Protein AF-A0A4U3MLY6-F1 (afdb_monomer)

pLDDT: mean 94.88, std 4.69, range [54.03, 98.69]

Structure (mmCIF, N/CA/C/O backbone):
data_AF-A0A4U3MLY6-F1
#
_entry.id   AF-A0A4U3MLY6-F1
#
loop_
_atom_site.group_PDB
_atom_site.id
_atom_site.type_symbol
_atom_site.label_atom_id
_atom_site.label_alt_id
_atom_site.label_comp_id
_atom_site.label_asym_id
_atom_site.label_entity_id
_atom_site.label_seq_id
_atom_site.pdbx_PDB_ins_code
_atom_site.Cartn_x
_atom_site.Cartn_y
_atom_site.Cartn_z
_atom_site.occupancy
_atom_site.B_iso_or_equiv
_atom_site.auth_seq_id
_atom_site.auth_comp_id
_atom_site.auth_asym_id
_atom_site.auth_atom_id
_atom_site.pdbx_PDB_model_num
ATOM 1 N N . MET A 1 1 ? 4.508 -21.461 3.053 1.00 54.03 1 MET A N 1
ATOM 2 C CA . MET A 1 1 ? 3.917 -20.153 2.734 1.00 54.03 1 MET A CA 1
ATOM 3 C C . MET A 1 1 ? 5.063 -19.187 2.551 1.00 54.03 1 MET A C 1
ATOM 5 O O . MET A 1 1 ? 6.054 -19.296 3.269 1.00 54.03 1 MET A O 1
ATOM 9 N N . THR A 1 2 ? 5.011 -18.369 1.510 1.00 72.25 2 THR A N 1
ATOM 10 C CA . THR A 1 2 ? 6.017 -17.325 1.276 1.00 72.25 2 THR A CA 1
ATOM 11 C C . THR A 1 2 ? 5.732 -16.121 2.178 1.00 72.25 2 THR A C 1
ATOM 13 O O . THR A 1 2 ? 4.588 -15.915 2.570 1.00 72.25 2 THR A O 1
ATOM 16 N N . ALA A 1 3 ? 6.737 -15.284 2.463 1.00 80.25 3 ALA A N 1
ATOM 17 C CA . ALA A 1 3 ? 6.537 -14.056 3.246 1.00 80.25 3 ALA A CA 1
ATOM 18 C C . ALA A 1 3 ? 5.448 -13.135 2.650 1.00 80.25 3 ALA A C 1
ATOM 20 O O . ALA A 1 3 ? 4.741 -12.451 3.383 1.00 80.25 3 ALA A O 1
ATOM 21 N N . ARG A 1 4 ? 5.280 -13.166 1.320 1.00 86.12 4 ARG A N 1
ATOM 22 C CA . ARG A 1 4 ? 4.237 -12.428 0.601 1.00 86.12 4 ARG A CA 1
ATOM 23 C C . ARG A 1 4 ? 2.836 -12.986 0.856 1.00 86.12 4 ARG A C 1
ATOM 25 O O . ARG A 1 4 ? 1.901 -12.215 1.021 1.00 86.12 4 ARG A O 1
ATOM 32 N N . GLU A 1 5 ? 2.673 -14.307 0.897 1.00 83.88 5 GLU A N 1
ATOM 33 C CA . GLU A 1 5 ? 1.372 -14.922 1.202 1.00 83.88 5 GLU A CA 1
ATOM 34 C C . GLU A 1 5 ? 0.914 -14.601 2.627 1.00 83.88 5 GLU A C 1
ATOM 36 O O . GLU A 1 5 ? -0.267 -14.331 2.833 1.00 83.88 5 GLU A O 1
ATOM 41 N N . ASP A 1 6 ? 1.837 -14.597 3.591 1.00 87.00 6 ASP A N 1
ATOM 42 C CA . ASP A 1 6 ? 1.525 -14.257 4.982 1.00 87.00 6 ASP A CA 1
ATOM 43 C C . ASP A 1 6 ? 1.124 -12.777 5.115 1.00 87.00 6 ASP A C 1
ATOM 45 O O . ASP A 1 6 ? 0.108 -12.473 5.738 1.00 87.00 6 ASP A O 1
ATOM 49 N N . GLU A 1 7 ? 1.853 -11.866 4.456 1.00 90.25 7 GLU A N 1
ATOM 50 C CA . GLU A 1 7 ? 1.499 -10.439 4.373 1.00 90.25 7 GLU A CA 1
ATOM 51 C C . GLU A 1 7 ? 0.102 -10.235 3.762 1.00 90.25 7 GLU A C 1
ATOM 53 O O . GLU A 1 7 ? -0.725 -9.498 4.298 1.00 90.25 7 GLU A O 1
ATOM 58 N N . VAL A 1 8 ? -0.182 -10.911 2.646 1.00 93.88 8 VAL A N 1
ATOM 59 C CA . VAL A 1 8 ? -1.476 -10.827 1.956 1.00 93.88 8 VAL A CA 1
ATOM 60 C C . VAL A 1 8 ? -2.599 -11.325 2.858 1.00 93.88 8 VAL A C 1
ATOM 62 O O . VAL A 1 8 ? -3.631 -10.666 2.969 1.00 93.88 8 VAL A O 1
ATOM 65 N N . ARG A 1 9 ? -2.405 -12.463 3.531 1.00 93.38 9 ARG A N 1
ATOM 66 C CA . ARG A 1 9 ? -3.405 -13.025 4.446 1.00 93.38 9 ARG A CA 1
ATOM 67 C C . ARG A 1 9 ? -3.668 -12.116 5.639 1.00 93.38 9 ARG A C 1
ATOM 69 O O . ARG A 1 9 ? -4.833 -11.957 5.990 1.00 93.38 9 ARG A O 1
ATOM 76 N N . ASP A 1 10 ? -2.640 -11.497 6.216 1.00 94.06 10 ASP A N 1
ATOM 77 C CA . ASP A 1 10 ? -2.819 -10.507 7.283 1.00 94.06 10 ASP A CA 1
ATOM 78 C C . ASP A 1 10 ? -3.645 -9.312 6.785 1.00 94.06 10 ASP A C 1
ATOM 80 O O . ASP A 1 10 ? -4.681 -8.990 7.367 1.00 94.06 10 ASP A O 1
ATOM 84 N N . LEU A 1 11 ? -3.278 -8.723 5.641 1.00 95.69 11 LEU A N 1
ATOM 85 C CA . LEU A 1 11 ? -4.008 -7.600 5.041 1.00 95.69 11 LEU A CA 1
ATOM 86 C C . LEU A 1 11 ? -5.468 -7.931 4.718 1.00 95.69 11 LEU A C 1
ATOM 88 O O . LEU A 1 11 ? -6.332 -7.069 4.866 1.00 95.69 11 LEU A O 1
ATOM 92 N N . LEU A 1 12 ? -5.767 -9.169 4.326 1.00 96.62 12 LEU A N 1
ATOM 93 C CA . LEU A 1 12 ? -7.135 -9.623 4.070 1.00 96.62 12 LEU A CA 1
ATOM 94 C C . LEU A 1 12 ? -7.994 -9.710 5.336 1.00 96.62 12 LEU A C 1
ATOM 96 O O . LEU A 1 12 ? -9.218 -9.745 5.212 1.00 96.62 12 LEU A O 1
ATOM 100 N N . THR A 1 13 ? -7.396 -9.724 6.532 1.00 97.00 13 THR A N 1
ATOM 101 C CA . THR A 1 13 ? -8.149 -9.621 7.794 1.00 97.00 13 THR A CA 1
ATOM 102 C C . THR A 1 13 ? -8.544 -8.187 8.127 1.00 97.00 13 THR A C 1
ATOM 104 O O . THR A 1 13 ? -9.412 -7.988 8.967 1.00 97.00 13 THR A O 1
ATOM 107 N N . LEU A 1 14 ? -7.975 -7.169 7.474 1.00 96.75 14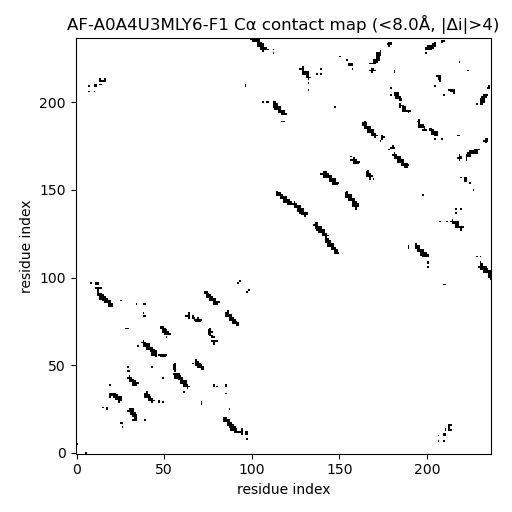 LEU A N 1
ATOM 108 C CA . LEU A 1 14 ? -8.376 -5.782 7.694 1.00 96.75 14 LEU A CA 1
ATOM 109 C C . LEU A 1 14 ? -9.788 -5.532 7.141 1.00 96.75 14 LEU A C 1
ATOM 111 O O . LEU A 1 14 ? -9.983 -5.443 5.927 1.00 96.75 14 LEU A O 1
ATOM 115 N N . THR A 1 15 ? -10.747 -5.341 8.043 1.00 96.06 15 THR A N 1
ATOM 116 C CA . THR A 1 15 ? -12.181 -5.177 7.745 1.00 96.06 15 THR A CA 1
ATOM 117 C C . THR A 1 15 ? -12.711 -3.768 7.971 1.00 96.06 15 THR A C 1
ATOM 119 O O . THR A 1 15 ? -13.881 -3.505 7.708 1.00 96.06 15 THR A O 1
ATOM 122 N N . GLY A 1 16 ? -11.885 -2.851 8.471 1.00 94.88 16 GLY A N 1
ATOM 123 C CA . GLY A 1 16 ? -12.345 -1.499 8.751 1.00 94.88 16 GLY A CA 1
ATOM 124 C C . GLY A 1 16 ? -11.216 -0.515 8.988 1.00 94.88 16 GLY A C 1
ATOM 125 O O . GLY A 1 16 ? -10.193 -0.851 9.583 1.00 94.88 16 GLY A O 1
ATOM 126 N N . THR A 1 17 ? -11.450 0.717 8.541 1.00 95.25 17 THR A N 1
ATOM 127 C CA . THR A 1 17 ? -10.692 1.918 8.902 1.00 95.25 17 THR A CA 1
ATOM 128 C C . THR A 1 17 ? -11.701 3.046 9.078 1.00 95.25 17 THR A C 1
ATOM 130 O O . THR A 1 17 ? -12.292 3.507 8.103 1.00 95.25 17 THR A O 1
ATOM 133 N N . THR A 1 18 ? -11.918 3.471 10.321 1.00 95.44 18 THR A N 1
ATOM 134 C CA . THR A 1 18 ? -12.891 4.512 10.683 1.00 95.44 18 THR A CA 1
ATOM 135 C C . THR A 1 18 ? -12.158 5.715 11.259 1.00 95.44 18 THR A C 1
ATOM 137 O O . THR A 1 18 ? -11.507 5.603 12.296 1.00 95.44 18 THR A O 1
ATOM 140 N N . TRP A 1 19 ? -12.245 6.861 10.585 1.00 94.06 19 TRP A N 1
ATOM 141 C CA . TRP A 1 19 ? -11.679 8.125 11.067 1.00 94.06 19 TRP A CA 1
ATOM 142 C C . TRP A 1 19 ? -12.496 8.671 12.240 1.00 94.06 19 TRP A C 1
ATOM 144 O O . TRP A 1 19 ? -13.724 8.649 12.192 1.00 94.06 19 TRP A O 1
ATOM 154 N N . ILE A 1 20 ? -11.817 9.168 13.275 1.00 96.12 20 ILE A N 1
ATOM 155 C CA . ILE A 1 20 ? -12.446 9.660 14.505 1.00 96.12 20 ILE A CA 1
ATOM 156 C C . ILE A 1 20 ? -12.334 11.191 14.544 1.00 96.12 20 ILE A C 1
ATOM 158 O O . ILE A 1 20 ? -11.361 11.747 15.050 1.00 96.12 20 ILE A O 1
ATOM 162 N N . ASP A 1 21 ? -13.328 11.875 13.974 1.00 91.44 21 ASP A N 1
ATOM 163 C CA . ASP A 1 21 ? -13.367 13.347 13.856 1.00 91.44 21 ASP A CA 1
ATOM 164 C C . ASP A 1 21 ? -14.201 14.027 14.966 1.00 91.44 21 ASP A C 1
ATOM 166 O O . ASP A 1 21 ? -14.304 15.251 15.033 1.00 91.44 21 ASP A O 1
ATOM 170 N N . GLY A 1 22 ? -14.798 13.225 15.847 1.00 94.56 22 GLY A N 1
ATOM 171 C CA . GLY A 1 22 ? -15.675 13.611 16.951 1.00 94.56 22 GLY A CA 1
ATOM 172 C C . GLY A 1 22 ? -16.173 12.354 17.665 1.00 94.56 22 GLY A C 1
ATOM 173 O O . GLY A 1 22 ? -15.583 11.289 17.481 1.00 94.56 22 GLY A O 1
ATOM 174 N N . GLU A 1 23 ? -17.261 12.446 18.435 1.00 96.56 23 GLU A N 1
ATOM 175 C CA . GLU A 1 23 ? -17.911 11.240 18.971 1.00 96.56 23 GLU A CA 1
ATOM 176 C C . GLU A 1 23 ? -18.377 10.347 17.809 1.00 96.56 23 GLU A C 1
ATOM 178 O O . GLU A 1 23 ? -19.195 10.751 16.981 1.00 96.56 23 GLU A O 1
ATOM 183 N N . THR A 1 24 ? -17.819 9.143 17.725 1.00 97.31 24 THR A N 1
ATOM 184 C CA . THR A 1 24 ? -17.946 8.247 16.574 1.00 97.31 24 THR A CA 1
ATOM 185 C C . THR A 1 24 ? -18.275 6.835 17.045 1.00 97.31 24 THR A C 1
ATOM 187 O O . THR A 1 24 ? -17.659 6.321 17.977 1.00 97.31 24 THR A O 1
ATOM 190 N N . VAL A 1 25 ? -19.226 6.179 16.380 1.00 96.31 25 VAL A N 1
ATOM 191 C CA . VAL A 1 25 ? -19.474 4.738 16.538 1.00 96.31 25 VAL A CA 1
ATOM 192 C C . VAL A 1 25 ? -18.720 4.009 15.434 1.00 96.31 25 VAL A C 1
ATOM 194 O O . VAL A 1 25 ? -18.924 4.290 14.252 1.00 96.31 25 VAL A O 1
ATOM 197 N N . VAL A 1 26 ? -17.844 3.082 15.814 1.00 96.50 26 VAL A N 1
ATOM 198 C CA . VAL A 1 26 ? -17.058 2.288 14.864 1.00 96.50 26 VAL A CA 1
ATOM 199 C C . VAL A 1 26 ? -17.868 1.048 14.466 1.00 96.50 26 VAL A C 1
ATOM 201 O O . VAL A 1 26 ? -18.294 0.294 15.340 1.00 96.50 26 VAL A O 1
ATOM 204 N N . PRO A 1 27 ? -18.105 0.789 13.167 1.00 94.19 27 PRO A N 1
ATOM 205 C CA . PRO A 1 27 ? -18.849 -0.393 12.740 1.00 94.19 27 PRO A CA 1
ATOM 206 C C . PRO A 1 27 ? -18.242 -1.697 13.279 1.00 94.19 27 PRO A C 1
ATOM 208 O O . PRO A 1 27 ? -17.051 -1.950 13.113 1.00 94.19 27 PRO A O 1
ATOM 211 N N . GLY A 1 28 ? -19.068 -2.532 13.919 1.00 91.75 28 GLY A N 1
ATOM 212 C CA . GLY A 1 28 ? -18.652 -3.837 14.456 1.00 91.75 28 GLY A CA 1
ATOM 213 C C . GLY A 1 28 ? -17.833 -3.787 15.753 1.00 91.75 28 GLY A C 1
ATOM 214 O O . GLY A 1 28 ? -17.457 -4.840 16.271 1.00 91.75 28 GLY A O 1
ATOM 215 N N . VAL A 1 29 ? -17.581 -2.596 16.298 1.00 94.94 29 VAL A N 1
ATOM 216 C CA . VAL A 1 29 ? -16.833 -2.399 17.542 1.00 94.94 29 VAL A CA 1
ATOM 217 C C . VAL A 1 29 ? -17.696 -1.611 18.532 1.00 94.94 29 VAL A C 1
ATOM 219 O O . VAL A 1 29 ? -18.189 -0.539 18.182 1.00 94.94 29 VAL A O 1
ATOM 222 N N . PRO A 1 30 ? -17.897 -2.116 19.758 1.00 95.69 30 PRO A N 1
ATOM 223 C CA . PRO A 1 30 ? -18.730 -1.444 20.743 1.00 95.69 30 PRO A CA 1
ATOM 224 C C . PRO A 1 30 ? -18.083 -0.166 21.299 1.00 95.69 30 PRO A C 1
ATOM 226 O O . PRO A 1 30 ? -16.903 0.126 21.077 1.00 95.69 30 PRO A O 1
ATOM 229 N N . GLY A 1 31 ? -18.889 0.604 22.028 1.00 95.38 31 GLY A N 1
ATOM 230 C CA . GLY A 1 31 ? -18.498 1.879 22.620 1.00 95.38 31 GLY A CA 1
ATOM 231 C C . GLY A 1 31 ? -18.570 3.084 21.676 1.00 95.38 31 GLY A C 1
ATOM 232 O O . GLY A 1 31 ? -18.831 2.978 20.474 1.00 95.38 31 GLY A O 1
ATOM 233 N N . VAL A 1 32 ? -18.343 4.262 22.257 1.00 97.12 32 VAL A N 1
ATOM 234 C CA . VAL A 1 32 ? -18.246 5.545 21.544 1.00 97.12 32 VAL A CA 1
ATOM 235 C C . VAL A 1 32 ? -16.813 6.052 21.628 1.00 97.12 32 VAL A C 1
ATOM 237 O O . VAL A 1 32 ? -16.216 6.074 22.703 1.00 97.12 32 VAL A O 1
ATOM 240 N N . TRP A 1 33 ? -16.280 6.462 20.485 1.00 97.81 33 TRP A N 1
ATOM 241 C CA . TRP A 1 33 ? -14.879 6.804 20.282 1.00 97.81 33 TRP A CA 1
ATOM 242 C C . TRP A 1 33 ? -14.759 8.296 19.998 1.00 97.81 33 TRP A C 1
ATOM 244 O O . TRP A 1 33 ? -15.404 8.786 19.075 1.00 97.81 33 TRP A O 1
ATOM 254 N N . SER A 1 34 ? -13.928 9.010 20.750 1.00 97.50 34 SER A N 1
ATOM 255 C CA . SER A 1 34 ? -13.782 10.466 20.637 1.00 97.50 34 SER A CA 1
ATOM 256 C C . SER A 1 34 ? -12.313 10.869 20.592 1.00 97.50 34 SER A C 1
ATOM 258 O O . SER A 1 34 ? -11.518 10.340 21.369 1.00 97.50 34 SER A O 1
ATOM 260 N N . PRO A 1 35 ? -11.904 11.807 19.722 1.00 96.56 35 PRO A N 1
ATOM 261 C CA . PRO A 1 35 ? -10.503 12.199 19.644 1.00 96.56 35 PRO A CA 1
ATOM 262 C C . PRO A 1 35 ? -10.063 12.872 20.954 1.00 96.56 35 PRO A C 1
ATOM 264 O O . PRO A 1 35 ? -10.797 13.677 21.527 1.00 96.56 35 PRO A O 1
ATOM 267 N N . THR A 1 36 ? -8.852 12.566 21.417 1.00 92.88 36 THR A N 1
ATOM 268 C CA . THR A 1 36 ? -8.214 13.231 22.564 1.00 92.88 36 THR A CA 1
ATOM 269 C C . THR A 1 36 ? -6.741 13.521 22.261 1.00 92.88 36 THR A C 1
ATOM 271 O O . THR A 1 36 ? -6.219 13.131 21.214 1.00 92.88 36 THR A O 1
ATOM 274 N N . GLY A 1 37 ? -6.047 14.239 23.145 1.00 84.00 37 GLY A N 1
ATOM 275 C CA . GLY A 1 37 ? -4.637 14.586 22.965 1.00 84.00 37 GLY A CA 1
ATOM 276 C C . GLY A 1 37 ? -3.752 13.340 22.851 1.00 84.00 37 GLY A C 1
ATOM 277 O O . GLY A 1 37 ? -3.468 12.696 23.853 1.00 84.00 37 GLY A O 1
ATOM 278 N N . GLY A 1 38 ? -3.308 13.013 21.632 1.00 79.75 38 GLY A N 1
ATOM 279 C CA . GLY A 1 38 ? -2.419 11.876 21.357 1.00 79.75 38 GLY A CA 1
ATOM 280 C C . GLY A 1 38 ? -3.104 10.507 21.250 1.00 79.75 38 GLY A C 1
ATOM 281 O O . GLY A 1 38 ? -2.406 9.501 21.136 1.00 79.75 38 GLY A O 1
ATOM 282 N N . GLY A 1 39 ? -4.441 10.447 21.258 1.00 93.94 39 GLY A N 1
ATOM 283 C CA . GLY A 1 39 ? -5.176 9.183 21.265 1.00 93.94 39 GLY A CA 1
ATOM 284 C C . GLY A 1 39 ? -6.668 9.318 20.955 1.00 93.94 39 GLY A C 1
ATOM 285 O O . GLY A 1 39 ? -7.120 10.302 20.366 1.00 93.94 39 GLY A O 1
ATOM 286 N N . VAL A 1 40 ? -7.440 8.324 21.387 1.00 97.19 40 VAL A N 1
ATOM 287 C CA . VAL A 1 40 ? -8.908 8.305 21.323 1.00 97.19 40 VAL A CA 1
ATOM 288 C C . VAL A 1 40 ? -9.457 7.877 22.680 1.00 97.19 40 VAL A C 1
ATOM 290 O O . VAL A 1 40 ? -9.060 6.844 23.209 1.00 97.19 40 VAL A O 1
ATOM 293 N N . GLU A 1 41 ? -10.362 8.662 23.256 1.00 97.38 41 GLU A N 1
ATOM 294 C CA . GLU A 1 41 ? -11.157 8.232 24.404 1.00 97.38 41 GLU A CA 1
ATOM 295 C C . GLU A 1 41 ? -12.219 7.237 23.928 1.00 97.38 41 GLU A C 1
ATOM 297 O O . GLU A 1 41 ? -13.005 7.530 23.026 1.00 97.38 41 GLU A O 1
ATOM 302 N N . LEU A 1 42 ? -12.234 6.062 24.544 1.00 97.62 42 LEU A N 1
ATOM 303 C CA . LEU A 1 42 ? -13.234 5.024 24.380 1.00 97.62 42 LEU A CA 1
ATOM 304 C C . LEU A 1 42 ? -14.171 5.062 25.583 1.00 97.62 42 LEU A C 1
ATOM 306 O O . LEU A 1 42 ? -13.761 4.756 26.701 1.00 97.62 42 LEU A O 1
ATOM 310 N N . LYS A 1 43 ? -15.442 5.381 25.350 1.00 97.00 43 LYS A N 1
ATOM 311 C CA . LYS A 1 43 ? -16.523 5.206 26.323 1.00 97.00 43 LYS A CA 1
ATOM 312 C C . LYS A 1 43 ? -17.173 3.843 26.087 1.00 97.00 43 LYS A C 1
ATOM 314 O O . LYS A 1 43 ? -17.995 3.705 25.183 1.00 97.00 43 LYS A O 1
ATOM 319 N N . ALA A 1 44 ? -16.783 2.862 26.894 1.00 95.12 44 ALA A N 1
ATOM 320 C CA . ALA A 1 44 ? -17.330 1.507 26.923 1.00 95.12 44 ALA A CA 1
ATOM 321 C C . ALA A 1 44 ? -17.414 1.007 28.375 1.00 95.12 44 ALA A C 1
ATOM 323 O O . ALA A 1 44 ? -16.775 1.572 29.266 1.00 95.12 44 ALA A O 1
ATOM 324 N N . GLY A 1 45 ? -18.215 -0.025 28.620 1.00 92.06 45 GLY A N 1
ATOM 325 C CA . GLY A 1 45 ? -18.365 -0.688 29.913 1.00 92.06 45 GLY A CA 1
ATOM 326 C C . GLY A 1 45 ? -18.118 -2.194 29.834 1.00 92.06 45 GLY A C 1
ATOM 327 O O . GLY A 1 45 ? -17.897 -2.750 28.764 1.00 92.06 45 GLY A O 1
ATOM 328 N N . LEU A 1 46 ? -18.201 -2.866 30.986 1.00 92.50 46 LEU A N 1
ATOM 329 C CA . LEU A 1 46 ? -17.936 -4.308 31.096 1.00 92.50 46 LEU A CA 1
ATOM 330 C C . LEU A 1 46 ? -18.788 -5.156 30.130 1.00 92.50 46 LEU A C 1
ATOM 332 O O . LEU A 1 46 ? -18.292 -6.126 29.559 1.00 92.50 46 LEU A O 1
ATOM 336 N N . ASP A 1 47 ? -20.048 -4.770 29.925 1.00 93.94 47 ASP A N 1
ATOM 337 C CA . ASP A 1 47 ? -20.995 -5.499 29.072 1.00 93.94 47 ASP A CA 1
ATOM 338 C C . ASP A 1 47 ? -20.676 -5.386 27.568 1.00 93.94 47 ASP A C 1
ATOM 340 O O . ASP A 1 47 ? -21.216 -6.152 26.770 1.00 93.94 47 ASP A O 1
ATOM 344 N N . ASP A 1 48 ? -19.772 -4.481 27.172 1.00 94.75 48 ASP A N 1
ATOM 345 C CA . ASP A 1 48 ? -19.314 -4.333 25.786 1.00 94.75 48 ASP A CA 1
ATOM 346 C C . ASP A 1 48 ? -18.286 -5.408 25.381 1.00 94.75 48 ASP A C 1
ATOM 348 O O . ASP A 1 48 ? -17.965 -5.545 24.203 1.00 94.75 48 ASP A O 1
ATOM 352 N N . GLY A 1 49 ? -17.745 -6.184 26.329 1.00 95.50 49 GLY A N 1
ATOM 353 C CA . GLY A 1 49 ? -16.874 -7.328 26.023 1.00 95.50 49 GLY A CA 1
ATOM 354 C C . GLY A 1 49 ? -15.529 -6.970 25.372 1.00 95.50 49 GLY A C 1
ATOM 355 O O . GLY A 1 49 ? -14.924 -7.811 24.702 1.00 95.50 49 GLY A O 1
ATOM 356 N N . LEU A 1 50 ? -15.063 -5.730 25.547 1.00 97.69 50 LEU A N 1
ATOM 357 C CA . LEU A 1 50 ? -13.740 -5.281 25.110 1.00 97.69 50 LEU A CA 1
ATOM 358 C C . LEU A 1 50 ? -12.665 -5.716 26.108 1.00 97.69 50 LEU A C 1
ATOM 360 O O . LEU A 1 50 ? -12.873 -5.649 27.320 1.00 97.69 50 LEU A O 1
ATOM 364 N N . THR A 1 51 ? -11.489 -6.084 25.603 1.00 98.12 51 THR A N 1
ATOM 365 C CA . THR A 1 51 ? -10.318 -6.398 26.434 1.00 98.12 51 THR A CA 1
ATOM 366 C C . THR A 1 51 ? -9.085 -5.636 25.976 1.00 98.12 51 THR A C 1
ATOM 368 O O . THR A 1 51 ? -8.848 -5.551 24.770 1.00 98.12 51 THR A O 1
ATOM 371 N N . ILE A 1 52 ? -8.273 -5.164 26.921 1.00 97.56 52 ILE A N 1
ATOM 372 C CA . ILE A 1 52 ? -6.936 -4.598 26.695 1.00 97.56 52 ILE A CA 1
ATOM 373 C C . ILE A 1 52 ? -5.940 -5.465 27.456 1.00 97.56 52 ILE A C 1
ATOM 375 O O . ILE A 1 52 ? -6.105 -5.671 28.653 1.00 97.56 52 ILE A O 1
ATOM 379 N N . ASP A 1 53 ? -4.947 -6.018 26.759 1.00 96.12 53 ASP A N 1
ATOM 380 C CA . ASP A 1 53 ? -3.960 -6.942 27.344 1.00 96.12 53 ASP A CA 1
ATOM 381 C C . ASP A 1 53 ? -4.608 -8.153 28.054 1.00 96.12 53 ASP A C 1
ATOM 383 O O . ASP A 1 53 ? -4.056 -8.731 28.987 1.00 96.12 53 ASP A O 1
ATOM 387 N N . GLY A 1 54 ? -5.801 -8.551 27.595 1.00 96.00 54 GLY A N 1
ATOM 388 C CA . GLY A 1 54 ? -6.607 -9.626 28.182 1.00 96.00 54 GLY A CA 1
ATOM 389 C C . GLY A 1 54 ? -7.509 -9.200 29.345 1.00 96.00 54 GLY A C 1
ATOM 390 O O . GLY A 1 54 ? -8.381 -9.976 29.733 1.00 96.00 54 GLY A O 1
ATOM 391 N N . GLU A 1 55 ? -7.372 -7.976 29.853 1.00 97.06 55 GLU A N 1
ATOM 392 C CA . GLU A 1 55 ? -8.192 -7.451 30.946 1.00 97.06 55 GLU A CA 1
ATOM 393 C C . GLU A 1 55 ? -9.452 -6.743 30.417 1.00 97.06 55 GLU A C 1
ATOM 395 O O . GLU A 1 55 ? -9.361 -5.975 29.452 1.00 97.06 55 GLU A O 1
ATOM 400 N N . PRO A 1 56 ? -10.637 -6.958 31.020 1.00 97.44 56 PRO A N 1
ATOM 401 C CA . PRO A 1 56 ? -11.871 -6.314 30.577 1.00 97.44 56 PRO A CA 1
ATOM 402 C C . PRO A 1 56 ? -11.839 -4.787 30.713 1.00 97.44 56 PRO A C 1
ATOM 404 O O . PRO A 1 56 ? -11.459 -4.241 31.752 1.00 97.44 56 PRO A O 1
ATOM 407 N N . VAL A 1 57 ? -12.343 -4.085 29.699 1.00 97.12 57 VAL A N 1
ATOM 408 C CA . VAL A 1 57 ? -12.617 -2.645 29.785 1.00 97.12 57 VAL A CA 1
ATOM 409 C C . VAL A 1 57 ? -13.891 -2.444 30.601 1.00 97.12 57 VAL A C 1
ATOM 411 O O . VAL A 1 57 ? -14.964 -2.895 30.218 1.00 97.12 57 VAL A O 1
ATOM 414 N N . THR A 1 58 ? -13.784 -1.774 31.747 1.00 96.38 58 THR A N 1
ATOM 415 C CA . THR A 1 58 ? -14.904 -1.601 32.695 1.00 96.38 58 THR A CA 1
ATOM 416 C C . THR A 1 58 ? -15.465 -0.179 32.740 1.00 96.38 58 THR A C 1
ATOM 418 O O . THR A 1 58 ? -16.457 0.069 33.425 1.00 96.38 58 THR A O 1
ATOM 421 N N . GLY A 1 59 ? -14.861 0.752 32.004 1.00 94.62 59 GLY A N 1
ATOM 422 C CA . GLY A 1 59 ? -15.250 2.156 31.953 1.00 94.62 59 GLY A CA 1
ATOM 423 C C . GLY A 1 59 ? -14.436 2.936 30.916 1.00 94.62 59 GLY A C 1
ATOM 424 O O . GLY A 1 59 ? -13.650 2.337 30.177 1.00 94.62 59 GLY A O 1
ATOM 425 N N . PRO A 1 60 ? -14.595 4.273 30.868 1.00 95.44 60 PRO A N 1
ATOM 426 C CA . PRO A 1 60 ? -13.881 5.111 29.917 1.00 95.44 60 PRO A CA 1
ATOM 427 C C . PRO A 1 60 ? -12.359 4.961 30.013 1.00 95.44 60 PRO A C 1
ATOM 429 O O . PRO A 1 60 ? -11.791 5.006 31.106 1.00 95.44 60 PRO A O 1
ATOM 432 N N . VAL A 1 61 ? -11.699 4.814 28.866 1.00 95.88 61 VAL A N 1
ATOM 433 C CA . VAL A 1 61 ? -10.246 4.620 28.760 1.00 95.88 61 VAL A CA 1
ATOM 434 C C . VAL A 1 61 ? -9.691 5.380 27.561 1.00 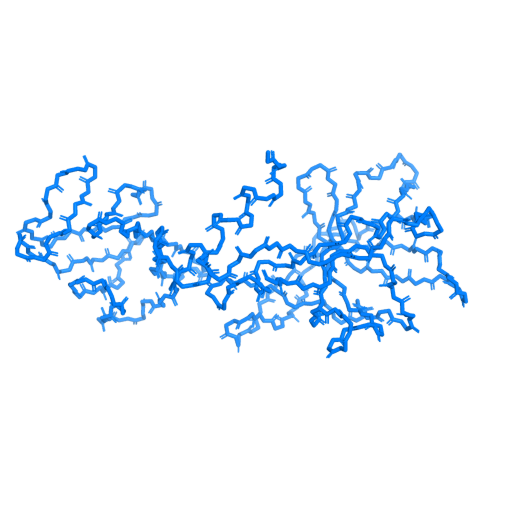95.88 61 VAL A C 1
ATOM 436 O O . VAL A 1 61 ? -10.361 5.523 26.542 1.00 95.88 61 VAL A O 1
ATOM 439 N N . VAL A 1 62 ? -8.458 5.872 27.662 1.00 96.50 62 VAL A N 1
ATOM 440 C CA . VAL A 1 62 ? -7.755 6.470 26.522 1.00 96.50 62 VAL A CA 1
ATOM 441 C C . VAL A 1 62 ? -6.941 5.394 25.818 1.00 96.50 62 VAL A C 1
ATOM 443 O O . VAL A 1 62 ? -6.080 4.764 26.424 1.00 96.50 62 VAL A O 1
ATOM 446 N N . ILE A 1 63 ? -7.206 5.213 24.529 1.00 97.19 63 ILE A N 1
ATOM 447 C CA . ILE A 1 63 ? -6.442 4.345 23.641 1.00 97.19 63 ILE A CA 1
ATOM 448 C C . ILE A 1 63 ? -5.396 5.190 22.924 1.00 97.19 63 ILE A C 1
ATOM 450 O O . ILE A 1 63 ? -5.718 6.203 22.298 1.00 97.19 63 ILE A O 1
ATOM 454 N N . THR A 1 64 ? -4.144 4.761 23.002 1.00 95.81 64 THR A N 1
ATOM 455 C CA . THR A 1 64 ? -2.993 5.368 22.327 1.00 95.81 64 THR A CA 1
ATOM 456 C C . THR A 1 64 ? -2.422 4.404 21.275 1.00 95.81 64 THR A C 1
ATOM 458 O O . THR A 1 64 ? -2.752 3.216 21.289 1.00 95.81 64 THR A O 1
ATOM 461 N N . PRO A 1 65 ? -1.609 4.875 20.308 1.00 94.50 65 PRO A N 1
ATOM 462 C CA . PRO A 1 65 ? -1.102 4.025 19.221 1.00 94.50 65 PRO A CA 1
ATOM 463 C C . PRO A 1 65 ? -0.235 2.830 19.656 1.00 94.50 65 PRO A C 1
ATOM 465 O O . PRO A 1 65 ? -0.052 1.895 18.880 1.00 94.50 65 PRO A O 1
ATOM 468 N N . ASP A 1 66 ? 0.320 2.864 20.866 1.00 93.69 66 ASP A N 1
ATOM 469 C CA . ASP A 1 66 ? 1.098 1.785 21.484 1.00 93.69 66 ASP A CA 1
ATOM 470 C C . ASP A 1 66 ? 0.229 0.664 22.077 1.00 93.69 66 ASP A C 1
ATOM 472 O O . ASP A 1 66 ? 0.730 -0.439 22.309 1.00 93.69 66 ASP A O 1
ATOM 476 N N . VAL A 1 67 ? -1.080 0.888 22.243 1.00 94.69 67 VAL A N 1
ATOM 477 C CA . VAL A 1 67 ? -2.026 -0.168 22.622 1.00 94.69 67 VAL A CA 1
ATOM 478 C C . VAL A 1 67 ? -2.222 -1.106 21.431 1.00 94.69 67 VAL A C 1
ATOM 480 O O . VAL A 1 67 ? -2.917 -0.793 20.463 1.00 94.69 67 VAL A O 1
ATOM 483 N N . THR A 1 68 ? -1.597 -2.280 21.500 1.00 92.25 68 THR A N 1
ATOM 484 C CA . THR A 1 68 ? -1.609 -3.273 20.410 1.00 92.25 68 THR A CA 1
ATOM 485 C C . THR A 1 68 ? -2.522 -4.469 20.675 1.00 92.25 68 THR A C 1
ATOM 487 O O . THR A 1 68 ? -2.938 -5.131 19.722 1.00 92.25 68 THR A O 1
ATOM 490 N N . ALA A 1 69 ? -2.869 -4.723 21.940 1.00 95.88 69 ALA A N 1
ATOM 491 C CA . ALA A 1 69 ? -3.664 -5.870 22.374 1.00 95.88 69 ALA A CA 1
ATOM 492 C C . ALA A 1 69 ? -5.086 -5.479 22.811 1.00 95.88 69 ALA A C 1
ATOM 494 O O . ALA A 1 69 ? -5.583 -5.939 23.838 1.00 95.88 69 ALA A O 1
ATOM 495 N N . LEU A 1 70 ? -5.738 -4.622 22.026 1.00 97.94 70 LEU A N 1
ATOM 496 C CA . LEU A 1 70 ? -7.146 -4.278 22.192 1.00 97.94 70 LEU A CA 1
ATOM 497 C C . LEU A 1 70 ? -8.009 -5.175 21.292 1.00 97.94 70 LEU A C 1
ATOM 499 O O . LEU A 1 70 ? -7.789 -5.247 20.080 1.00 97.94 70 LEU A O 1
ATOM 503 N N . PHE A 1 71 ? -9.008 -5.838 21.875 1.00 98.19 71 PHE A N 1
ATOM 504 C CA . PHE A 1 71 ? -9.845 -6.814 21.177 1.00 98.19 71 PHE A CA 1
ATOM 505 C C . PHE A 1 71 ? -11.326 -6.706 21.542 1.00 98.19 71 PHE A C 1
ATOM 507 O O . PHE A 1 71 ? -11.677 -6.367 22.670 1.00 98.19 71 PHE A O 1
ATOM 514 N N . HIS A 1 72 ? -12.177 -7.080 20.586 1.00 97.56 72 HIS A N 1
ATOM 515 C CA . HIS A 1 72 ? -13.577 -7.445 20.792 1.00 97.56 72 HIS A CA 1
ATOM 516 C C . HIS A 1 72 ? -13.764 -8.887 20.299 1.00 97.56 72 HIS A C 1
ATOM 518 O O . HIS A 1 72 ? -13.768 -9.156 19.093 1.00 97.56 72 HIS A O 1
ATOM 524 N N . GLY A 1 73 ? -13.829 -9.847 21.227 1.00 95.88 73 GLY A N 1
ATOM 525 C CA . GLY A 1 73 ? -13.746 -11.268 20.882 1.00 95.88 73 GLY A CA 1
ATOM 526 C C . GLY A 1 73 ? -12.440 -11.589 20.142 1.00 95.88 73 GLY A C 1
ATOM 527 O O . GLY A 1 73 ? -11.358 -11.460 20.705 1.00 95.88 73 GLY A O 1
ATOM 528 N N . ARG A 1 74 ? -12.534 -12.007 18.872 1.00 95.88 74 ARG A N 1
ATOM 529 C CA . ARG A 1 74 ? -11.365 -12.282 18.009 1.00 95.88 74 ARG A CA 1
ATOM 530 C C . ARG A 1 74 ? -10.948 -11.100 17.130 1.00 95.88 74 ARG A C 1
ATOM 532 O O . ARG A 1 74 ? -9.899 -11.175 16.494 1.00 95.88 74 ARG A O 1
ATOM 539 N N . VAL A 1 75 ? -11.749 -10.036 17.077 1.00 97.88 75 VAL A N 1
ATOM 540 C CA . VAL A 1 75 ? -11.456 -8.855 16.261 1.00 97.88 75 VAL A CA 1
ATOM 541 C C . VAL A 1 75 ? -10.420 -8.008 16.985 1.00 97.88 75 VAL A C 1
ATOM 543 O O . VAL A 1 75 ? -10.680 -7.509 18.080 1.00 97.88 75 VAL A O 1
ATOM 546 N N . ARG A 1 76 ? -9.250 -7.830 16.369 1.00 97.94 76 ARG A N 1
ATOM 547 C CA . ARG A 1 76 ? -8.211 -6.922 16.861 1.00 97.94 76 ARG A CA 1
ATOM 548 C C . ARG A 1 76 ? -8.548 -5.499 16.448 1.00 97.94 76 ARG A C 1
ATOM 550 O O . ARG A 1 76 ? -8.833 -5.233 15.281 1.00 97.94 76 ARG A O 1
ATOM 557 N N . ILE A 1 77 ? -8.459 -4.578 17.392 1.00 98.19 77 ILE A N 1
ATOM 558 C CA . ILE A 1 77 ? -8.728 -3.160 17.188 1.00 98.19 77 ILE A CA 1
ATOM 559 C C . ILE A 1 77 ? -7.414 -2.413 17.387 1.00 98.19 77 ILE A C 1
ATOM 561 O O . ILE A 1 77 ? -6.674 -2.668 18.333 1.00 98.19 77 ILE A O 1
ATOM 565 N N . GLN A 1 78 ? -7.1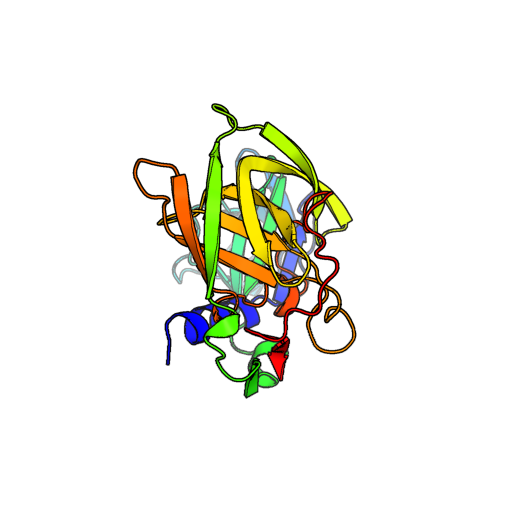00 -1.501 16.478 1.00 97.06 78 GLN A N 1
ATOM 566 C CA . GLN A 1 78 ? -5.856 -0.748 16.515 1.00 97.06 78 GLN A CA 1
ATOM 567 C C . GLN A 1 78 ? -6.121 0.721 16.237 1.00 97.06 78 GLN A C 1
ATOM 569 O O . GLN A 1 78 ? -6.712 1.068 15.213 1.00 97.06 78 GLN A O 1
ATOM 574 N N . LEU A 1 79 ? -5.611 1.587 17.107 1.00 96.94 79 LEU A N 1
ATOM 575 C CA . LEU A 1 79 ? -5.527 3.006 16.813 1.00 96.94 79 LEU A CA 1
ATOM 576 C C . LEU A 1 79 ? -4.320 3.282 15.912 1.00 96.94 79 LEU A C 1
ATOM 578 O O . LEU A 1 79 ? -3.200 2.863 16.196 1.00 96.94 79 LEU A O 1
ATOM 582 N N . VAL A 1 80 ? -4.539 4.042 14.844 1.00 95.00 80 VAL A N 1
ATOM 583 C CA . VAL A 1 80 ? -3.474 4.662 14.053 1.00 95.00 80 VAL A CA 1
ATOM 584 C C . VAL A 1 80 ? -3.671 6.172 14.021 1.00 95.00 80 VAL A C 1
ATOM 586 O O . VAL A 1 80 ? -4.800 6.652 13.985 1.00 95.00 80 VAL A O 1
ATOM 589 N N . ILE A 1 81 ? -2.573 6.926 14.006 1.00 92.19 81 ILE A N 1
ATOM 590 C CA . ILE A 1 81 ? -2.597 8.371 13.760 1.00 92.19 81 ILE A CA 1
ATOM 591 C C . ILE A 1 81 ? -1.958 8.621 12.397 1.00 92.19 81 ILE A C 1
ATOM 593 O O . ILE A 1 81 ? -0.841 8.177 12.129 1.00 92.19 81 ILE A O 1
ATOM 597 N N . ARG A 1 82 ? -2.683 9.308 11.517 1.00 88.19 82 ARG A N 1
ATOM 598 C CA . ARG A 1 82 ? -2.260 9.655 10.155 1.00 88.19 82 ARG A CA 1
ATOM 599 C C . ARG A 1 82 ? -2.564 11.127 9.932 1.00 88.19 82 ARG A C 1
ATOM 601 O O . ARG A 1 82 ? -3.696 11.546 10.143 1.00 88.19 82 ARG A O 1
ATOM 608 N N . ASP A 1 83 ? -1.553 11.906 9.561 1.00 84.69 83 ASP A N 1
ATOM 609 C CA . ASP A 1 83 ? -1.673 13.358 9.352 1.00 84.69 83 ASP A CA 1
ATOM 610 C C . ASP A 1 83 ? -2.285 14.081 10.568 1.00 84.69 83 ASP A C 1
ATOM 612 O O . ASP A 1 83 ? -3.148 14.947 10.446 1.00 84.69 83 ASP A O 1
ATOM 616 N N . GLY A 1 84 ? -1.892 13.651 11.773 1.00 88.31 84 GLY A N 1
ATOM 617 C CA . GLY A 1 84 ? -2.417 14.174 13.038 1.00 88.31 84 GLY A CA 1
ATOM 618 C C . GLY A 1 84 ? -3.848 13.742 13.379 1.00 88.31 84 GLY A C 1
ATOM 619 O O . GLY A 1 84 ? -4.373 14.171 14.403 1.00 88.31 84 GLY A O 1
ATOM 620 N N . ARG A 1 85 ? -4.484 12.889 12.567 1.00 89.69 85 ARG A N 1
ATOM 621 C CA . ARG A 1 85 ? -5.863 12.429 12.769 1.00 89.69 85 ARG A CA 1
ATOM 622 C C . ARG A 1 85 ? -5.916 10.970 13.220 1.00 89.69 85 ARG A C 1
ATOM 624 O O . ARG A 1 85 ? -5.269 10.126 12.592 1.00 89.69 85 ARG A O 1
ATOM 631 N N . PRO A 1 86 ? -6.688 10.651 14.271 1.00 95.44 86 PRO A N 1
ATOM 632 C CA . PRO A 1 86 ? -6.878 9.278 14.705 1.00 95.44 86 PRO A CA 1
ATOM 633 C C . PRO A 1 86 ? -7.838 8.511 13.784 1.00 95.44 86 PRO A C 1
ATOM 635 O O . PRO A 1 86 ? -8.858 9.035 13.329 1.00 95.44 86 PRO A O 1
ATOM 638 N N . ALA A 1 87 ? -7.531 7.239 13.550 1.00 94.94 87 ALA A N 1
ATOM 639 C CA . ALA A 1 87 ? -8.427 6.276 12.928 1.00 94.94 87 ALA A CA 1
ATOM 640 C C . ALA A 1 87 ? -8.356 4.928 13.650 1.00 94.94 87 ALA A C 1
ATOM 642 O O . ALA A 1 87 ? -7.275 4.454 14.003 1.00 94.94 87 ALA A O 1
ATOM 643 N N . ILE A 1 88 ? -9.509 4.292 13.825 1.00 97.12 88 ILE A N 1
ATOM 644 C CA . ILE A 1 88 ? -9.618 2.940 14.365 1.00 97.12 88 ILE A CA 1
ATOM 645 C C . ILE A 1 88 ? -9.633 1.944 13.210 1.00 97.12 88 ILE A C 1
ATOM 647 O O . ILE A 1 88 ? -10.471 2.034 12.310 1.00 97.12 88 ILE A O 1
ATOM 651 N N . ARG A 1 89 ? -8.699 0.992 13.240 1.00 96.88 89 ARG A N 1
ATOM 652 C CA . ARG A 1 89 ? -8.635 -0.145 12.321 1.00 96.88 89 ARG A CA 1
ATOM 653 C C . ARG A 1 89 ? -9.136 -1.405 13.005 1.00 96.88 89 ARG A C 1
ATOM 655 O O . ARG A 1 89 ? -8.765 -1.665 14.148 1.00 96.88 89 ARG A O 1
ATOM 662 N N . THR A 1 90 ? -9.912 -2.203 12.285 1.00 97.56 90 THR A N 1
ATOM 663 C CA . THR A 1 90 ? -10.400 -3.505 12.750 1.00 97.56 90 THR A CA 1
ATOM 664 C C . THR A 1 90 ? -9.827 -4.615 11.891 1.00 97.56 90 THR A C 1
ATOM 666 O O . THR A 1 90 ? -9.845 -4.533 10.662 1.00 97.56 90 THR A O 1
ATOM 669 N N . TRP A 1 91 ? -9.320 -5.651 12.546 1.00 97.69 91 TRP A N 1
ATOM 670 C CA . TRP A 1 91 ? -8.759 -6.829 11.904 1.00 97.69 91 TRP A CA 1
ATOM 671 C C . TRP A 1 91 ? -9.512 -8.061 12.399 1.00 97.69 91 TRP A C 1
ATOM 673 O O . TRP A 1 91 ? -9.437 -8.410 13.577 1.00 97.69 91 TRP A O 1
ATOM 683 N N . ASP A 1 92 ? -10.269 -8.686 11.508 1.00 97.31 92 ASP A N 1
ATOM 684 C CA . ASP A 1 92 ? -11.099 -9.850 11.784 1.00 97.31 92 ASP A CA 1
ATOM 685 C C . ASP A 1 92 ? -10.466 -11.107 11.158 1.00 97.31 92 ASP A C 1
ATOM 687 O O . ASP A 1 92 ? -10.398 -11.216 9.929 1.00 97.31 92 ASP A O 1
ATOM 691 N N . PRO A 1 93 ? -10.011 -12.085 11.961 1.00 96.31 93 PRO A N 1
ATOM 692 C CA . PRO A 1 93 ? -9.475 -13.336 11.428 1.00 96.31 93 PRO A CA 1
ATOM 693 C C . PRO A 1 93 ? -10.531 -14.177 10.694 1.00 96.31 93 PRO A C 1
ATOM 695 O O . PRO A 1 93 ? -10.175 -15.087 9.949 1.00 96.31 93 PRO A O 1
ATOM 698 N N . ASP A 1 94 ? -11.815 -13.874 10.879 1.00 95.75 94 ASP A N 1
ATOM 699 C CA . ASP A 1 94 ? -12.943 -14.485 10.190 1.00 95.75 94 ASP A CA 1
ATOM 700 C C . ASP A 1 94 ? -13.495 -13.540 9.091 1.00 95.75 94 ASP A C 1
ATOM 702 O O . ASP A 1 94 ? -14.668 -13.613 8.718 1.00 95.75 94 ASP A O 1
ATOM 706 N N . ALA A 1 95 ? -12.667 -12.658 8.520 1.00 95.75 95 ALA A N 1
ATOM 707 C CA . ALA A 1 95 ? -13.085 -11.753 7.449 1.00 95.75 95 ALA A CA 1
ATOM 708 C C . ALA A 1 95 ? -13.585 -12.510 6.193 1.00 95.75 95 ALA A C 1
ATOM 710 O O . ALA A 1 95 ? -12.949 -13.473 5.743 1.00 95.75 95 ALA A O 1
ATOM 711 N N . PRO A 1 96 ? -14.693 -12.072 5.553 1.00 92.31 96 PRO A N 1
ATOM 712 C CA . PRO A 1 96 ? -15.160 -12.650 4.290 1.00 92.31 96 PRO A CA 1
ATOM 713 C C . PRO A 1 96 ? -14.112 -12.605 3.170 1.00 92.31 96 PRO A C 1
ATOM 715 O O . PRO A 1 96 ? -14.001 -13.566 2.415 1.00 92.31 96 PRO A O 1
ATOM 718 N N . THR A 1 97 ? -13.327 -11.528 3.100 1.00 92.00 97 THR A N 1
ATOM 719 C CA . THR A 1 97 ? -12.203 -11.336 2.168 1.00 92.00 97 THR A CA 1
ATOM 720 C C . THR A 1 97 ? -11.146 -12.425 2.320 1.00 92.00 97 THR A C 1
ATOM 722 O O . THR A 1 97 ? -10.747 -13.028 1.328 1.00 92.00 97 THR A O 1
ATOM 725 N N . LEU A 1 98 ? -10.747 -12.748 3.555 1.00 95.06 98 LEU A N 1
ATOM 726 C CA . LEU A 1 98 ? -9.797 -13.830 3.818 1.00 95.06 98 LEU A CA 1
ATOM 727 C C . LEU A 1 98 ? -10.385 -15.210 3.492 1.00 95.06 98 LEU A C 1
ATOM 729 O O . LEU A 1 98 ? -9.684 -16.053 2.940 1.00 95.06 98 LEU A O 1
ATOM 733 N N . ARG A 1 99 ? -11.663 -15.457 3.814 1.00 94.12 99 ARG A N 1
ATOM 734 C CA . ARG A 1 99 ? -12.324 -16.738 3.498 1.00 94.12 99 ARG A CA 1
ATOM 735 C C . ARG A 1 99 ? -12.497 -16.972 2.000 1.00 94.12 99 ARG A C 1
ATOM 737 O O . ARG A 1 99 ? -12.461 -18.119 1.568 1.00 94.12 99 ARG A O 1
ATOM 744 N N . ALA A 1 100 ? -12.739 -15.906 1.239 1.00 92.19 100 ALA A N 1
ATOM 745 C CA . ALA A 1 100 ? -12.892 -15.970 -0.209 1.00 92.19 100 ALA A CA 1
ATOM 746 C C . ALA A 1 100 ? -11.547 -16.098 -0.939 1.00 92.19 100 ALA A C 1
ATOM 748 O O . ALA A 1 100 ? -11.530 -16.549 -2.076 1.00 92.19 100 ALA A O 1
ATOM 749 N N . PHE A 1 101 ? -10.439 -15.725 -0.294 1.00 94.06 101 PHE A N 1
ATOM 750 C CA . PHE A 1 101 ? -9.112 -15.754 -0.894 1.00 94.06 101 PHE A CA 1
ATOM 751 C C . PHE A 1 101 ? -8.590 -17.181 -1.080 1.00 94.06 101 PHE A C 1
ATOM 753 O O . PHE A 1 101 ? -8.326 -17.915 -0.120 1.00 94.06 101 PHE A O 1
ATOM 760 N N . THR A 1 102 ? 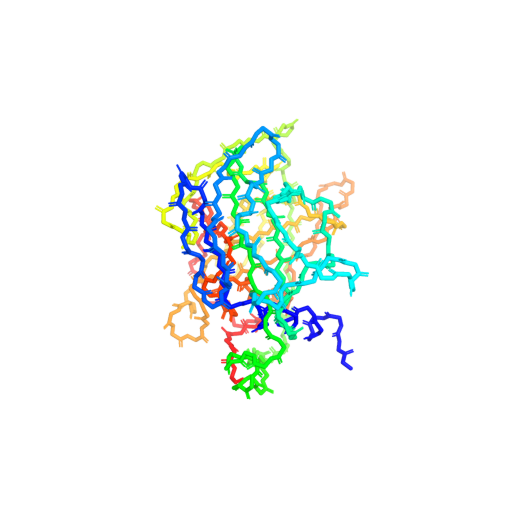-8.367 -17.543 -2.337 1.00 92.81 102 THR A N 1
ATOM 761 C CA . THR A 1 102 ? -7.762 -18.805 -2.759 1.00 92.81 102 THR A CA 1
ATOM 762 C C . THR A 1 102 ? -6.352 -18.616 -3.313 1.00 92.81 102 THR A C 1
ATOM 764 O O . THR A 1 102 ? -5.552 -19.551 -3.243 1.00 92.81 102 THR A O 1
ATOM 767 N N . GLY A 1 103 ? -5.998 -17.411 -3.773 1.00 93.38 103 GLY A N 1
ATOM 768 C CA . GLY A 1 103 ? -4.630 -17.077 -4.161 1.00 93.38 103 GLY A CA 1
ATOM 769 C C . GLY A 1 103 ? -4.487 -15.742 -4.890 1.00 93.38 103 GLY A C 1
ATOM 770 O O . GLY A 1 103 ? -5.410 -14.935 -4.977 1.00 93.38 103 GLY A O 1
ATOM 771 N N . ILE A 1 104 ? -3.292 -15.513 -5.433 1.00 94.62 104 ILE A N 1
ATOM 772 C CA . ILE A 1 104 ? -3.013 -14.396 -6.338 1.00 94.62 104 ILE A CA 1
ATOM 773 C C . ILE A 1 104 ? -2.737 -14.972 -7.721 1.00 94.62 104 ILE A C 1
ATOM 775 O O . ILE A 1 104 ? -1.834 -15.791 -7.896 1.00 94.62 104 ILE A O 1
ATOM 779 N N . GLU A 1 105 ? -3.515 -14.540 -8.708 1.00 95.81 105 GLU A N 1
ATOM 780 C CA . GLU A 1 105 ? -3.231 -14.836 -10.105 1.00 95.81 105 GLU A CA 1
ATOM 781 C C . GLU A 1 105 ? -2.047 -13.975 -10.563 1.00 95.81 105 GLU A C 1
ATOM 783 O O . GLU A 1 105 ? -2.054 -12.758 -10.367 1.00 95.81 105 GLU A O 1
ATOM 788 N N . SER A 1 106 ? -1.060 -14.586 -11.214 1.00 96.88 106 SER A N 1
ATOM 789 C CA . SER A 1 106 ? 0.135 -13.909 -11.730 1.00 96.88 106 SER A CA 1
ATOM 790 C C . SER A 1 106 ? 0.397 -14.314 -13.173 1.00 96.88 106 SER A C 1
ATOM 792 O O . SER A 1 106 ? 0.015 -15.402 -13.610 1.00 96.88 106 SER A O 1
ATOM 794 N N . PHE A 1 107 ? 1.071 -13.449 -13.924 1.00 98.25 107 PHE A N 1
ATOM 795 C CA . PHE A 1 107 ? 1.656 -13.859 -15.196 1.00 98.25 107 PHE A CA 1
ATOM 796 C C . PHE A 1 107 ? 2.763 -14.897 -14.966 1.00 98.25 107 PHE A C 1
ATOM 798 O O . PHE A 1 107 ? 3.377 -14.948 -13.897 1.00 98.25 107 PHE A O 1
ATOM 805 N N . ALA A 1 108 ? 3.029 -15.722 -15.981 1.00 97.81 108 ALA A N 1
ATOM 806 C CA . ALA A 1 108 ? 4.201 -16.587 -15.962 1.00 97.81 108 ALA A CA 1
ATOM 807 C C . ALA A 1 108 ? 5.474 -15.731 -15.893 1.00 97.81 108 ALA A C 1
ATOM 809 O O . ALA A 1 108 ? 5.533 -14.658 -16.493 1.00 97.81 108 ALA A O 1
ATOM 810 N N . HIS A 1 109 ? 6.484 -16.217 -15.170 1.00 97.81 109 HIS A N 1
ATOM 811 C CA . HIS A 1 109 ? 7.773 -15.539 -15.116 1.00 97.81 109 HIS A CA 1
ATOM 812 C C . HIS A 1 109 ? 8.381 -15.439 -16.518 1.00 97.81 109 HIS A C 1
ATOM 814 O O . HIS A 1 109 ? 8.459 -16.438 -17.236 1.00 97.81 109 HIS A O 1
ATOM 820 N N . ASP A 1 110 ? 8.855 -14.251 -16.869 1.00 97.88 110 ASP A N 1
ATOM 821 C CA . ASP A 1 110 ? 9.482 -13.967 -18.152 1.00 97.88 110 ASP A CA 1
ATOM 822 C C . ASP A 1 110 ? 10.747 -13.109 -17.938 1.00 97.88 110 ASP A C 1
ATOM 824 O O . ASP A 1 110 ? 10.659 -11.949 -17.512 1.00 97.88 110 ASP A O 1
ATOM 828 N N . PRO A 1 111 ? 11.943 -13.653 -18.236 1.00 97.38 111 PRO A N 1
ATOM 829 C CA . PRO A 1 111 ? 13.206 -12.930 -18.113 1.00 97.38 111 PRO A CA 1
ATOM 830 C C . PRO A 1 111 ? 13.289 -11.655 -18.962 1.00 97.38 111 PRO A C 1
ATOM 832 O O . PRO A 1 111 ? 14.065 -10.762 -18.632 1.00 97.38 111 PRO A O 1
ATOM 835 N N . ALA A 1 112 ? 12.492 -11.521 -20.030 1.00 96.81 112 ALA A N 1
ATOM 836 C CA . ALA A 1 112 ? 12.467 -10.311 -20.856 1.00 96.81 112 ALA A CA 1
ATOM 837 C C . ALA A 1 112 ? 11.934 -9.079 -20.103 1.00 96.81 112 ALA A C 1
ATOM 839 O O . ALA A 1 112 ? 12.177 -7.946 -20.536 1.00 96.81 112 ALA A O 1
ATOM 840 N N . TRP A 1 113 ? 11.244 -9.306 -18.979 1.00 98.00 113 TRP A N 1
ATOM 841 C CA . TRP A 1 113 ? 10.730 -8.297 -18.054 1.00 98.00 113 TRP A CA 1
ATOM 842 C C . TRP A 1 113 ? 11.695 -7.946 -16.912 1.00 98.00 113 TRP A C 1
ATOM 844 O O . TRP A 1 113 ? 11.349 -7.130 -16.056 1.00 98.00 113 TRP A O 1
ATOM 854 N N . VAL A 1 114 ? 12.915 -8.490 -16.925 1.00 98.25 114 VAL A N 1
ATOM 855 C CA . VAL A 1 114 ? 14.045 -7.982 -16.135 1.00 98.25 114 VAL A CA 1
ATOM 856 C C . VAL A 1 114 ? 14.792 -6.966 -16.992 1.00 98.25 114 VAL A C 1
ATOM 858 O O . VAL A 1 114 ? 15.378 -7.310 -18.019 1.00 98.25 114 VAL A O 1
ATOM 861 N N . ARG A 1 115 ? 14.703 -5.686 -16.627 1.00 98.12 115 ARG A N 1
ATOM 862 C CA . ARG A 1 115 ? 15.134 -4.574 -17.482 1.00 98.12 115 ARG A CA 1
ATOM 863 C C . ARG A 1 115 ? 16.273 -3.787 -16.841 1.00 98.12 115 ARG A C 1
ATOM 865 O O . ARG A 1 115 ? 16.175 -3.457 -15.658 1.00 98.12 115 ARG A O 1
ATOM 872 N N . PRO A 1 116 ? 17.317 -3.420 -17.602 1.00 97.81 116 PRO A N 1
ATOM 873 C CA . PRO A 1 116 ? 18.332 -2.512 -17.097 1.00 97.81 116 PRO A CA 1
ATOM 874 C C . PRO A 1 116 ? 17.707 -1.140 -16.840 1.00 97.81 116 PRO A C 1
ATOM 876 O O . PRO A 1 116 ? 16.886 -0.647 -17.626 1.00 97.81 116 PRO A O 1
ATOM 879 N N . ALA A 1 117 ? 18.103 -0.525 -15.733 1.00 98.56 117 ALA A N 1
ATOM 880 C CA . ALA A 1 117 ? 17.612 0.778 -15.338 1.00 98.56 117 ALA A CA 1
ATOM 881 C C . ALA A 1 117 ? 18.688 1.605 -14.627 1.00 98.56 117 ALA A C 1
ATOM 883 O O . ALA A 1 117 ? 19.691 1.083 -14.136 1.00 98.56 117 ALA A O 1
ATOM 884 N N . VAL A 1 118 ? 18.465 2.917 -14.579 1.00 98.69 118 VAL A N 1
ATOM 885 C CA . VAL A 1 118 ? 19.345 3.874 -13.904 1.00 98.69 118 VAL A CA 1
ATOM 886 C C . VAL A 1 118 ? 18.514 4.777 -13.009 1.00 98.69 118 VAL A C 1
ATOM 888 O O . VAL A 1 118 ? 17.609 5.470 -13.478 1.00 98.69 118 VAL A O 1
ATOM 891 N N . PHE A 1 119 ? 18.846 4.788 -11.724 1.00 98.69 119 PHE A N 1
ATOM 892 C CA . PHE A 1 119 ? 18.309 5.722 -10.753 1.00 98.69 119 PHE A CA 1
ATOM 893 C C . PHE A 1 119 ? 18.996 7.085 -10.863 1.00 98.69 119 PHE A C 1
ATOM 895 O O . PHE A 1 119 ? 20.221 7.200 -10.884 1.00 98.69 119 PHE A O 1
ATOM 902 N N . ARG A 1 120 ? 18.178 8.132 -10.903 1.00 98.31 120 ARG A N 1
ATOM 903 C CA . ARG A 1 120 ? 18.563 9.539 -10.895 1.00 98.31 120 ARG A CA 1
ATOM 904 C C . ARG A 1 120 ? 17.969 10.176 -9.638 1.00 98.31 120 ARG A C 1
ATOM 906 O O . ARG A 1 120 ? 16.778 10.498 -9.638 1.00 98.31 120 ARG A O 1
ATOM 913 N N . PRO A 1 121 ? 18.753 10.335 -8.558 1.00 97.81 121 PRO A N 1
ATOM 914 C CA . PRO A 1 121 ? 18.256 10.961 -7.343 1.00 97.81 121 PRO A CA 1
ATOM 915 C C . PRO A 1 121 ? 17.942 12.435 -7.590 1.00 97.81 121 PRO A C 1
ATOM 917 O O . PRO A 1 121 ? 18.641 13.118 -8.339 1.00 97.81 121 PRO A O 1
ATOM 920 N N . TYR A 1 122 ? 16.935 12.951 -6.895 1.00 97.44 122 TYR A N 1
ATOM 921 C CA . TYR A 1 122 ? 16.656 14.387 -6.880 1.00 97.44 122 TYR A CA 1
ATOM 922 C C . TYR A 1 122 ? 17.658 15.185 -6.039 1.00 97.44 122 TYR A C 1
ATOM 924 O O . TYR A 1 122 ? 17.776 16.393 -6.230 1.00 97.44 122 TYR A O 1
ATOM 932 N N . GLY A 1 123 ? 18.369 14.519 -5.124 1.00 94.94 123 GLY A N 1
ATOM 933 C CA . GLY A 1 123 ? 19.253 15.139 -4.129 1.00 94.94 123 GLY A CA 1
ATOM 934 C C . GLY A 1 123 ? 18.530 15.584 -2.852 1.00 94.94 123 GLY A C 1
ATOM 935 O O . GLY A 1 123 ? 19.178 15.856 -1.847 1.00 94.94 123 GLY A O 1
ATOM 936 N N . GLU A 1 124 ? 17.200 15.599 -2.873 1.00 93.50 124 GLU A N 1
ATOM 937 C CA . GLU A 1 124 ? 16.317 15.906 -1.751 1.00 93.50 124 GLU A CA 1
ATOM 938 C C . GLU A 1 124 ? 15.003 15.132 -1.901 1.00 93.50 124 GLU A C 1
ATOM 940 O O . GLU A 1 124 ? 14.666 14.662 -2.992 1.00 93.50 124 GLU A O 1
ATOM 945 N N . THR A 1 125 ? 14.238 15.037 -0.818 1.00 96.38 125 THR A N 1
ATOM 946 C CA . THR A 1 125 ? 12.878 14.500 -0.869 1.00 96.38 125 THR A CA 1
ATOM 947 C C . THR A 1 125 ? 11.925 15.563 -1.404 1.00 96.38 125 THR A C 1
ATOM 949 O O . THR A 1 125 ? 11.817 16.646 -0.829 1.00 96.38 125 THR A O 1
ATOM 952 N N . ARG A 1 126 ? 11.202 15.246 -2.480 1.00 96.56 126 ARG A N 1
ATOM 953 C CA . ARG A 1 126 ? 10.219 16.135 -3.108 1.00 96.56 126 ARG A CA 1
ATOM 954 C C . ARG A 1 126 ? 8.799 15.632 -2.837 1.00 96.56 126 ARG A C 1
ATOM 956 O O . ARG A 1 126 ? 8.502 14.498 -3.213 1.00 96.56 126 ARG A O 1
ATOM 963 N N . PRO A 1 127 ? 7.926 16.426 -2.194 1.00 96.25 127 PRO A N 1
ATOM 964 C CA . PRO A 1 127 ? 6.522 16.068 -2.057 1.00 96.25 127 PRO A CA 1
ATOM 965 C C . PRO A 1 127 ? 5.811 16.198 -3.409 1.00 96.25 127 PRO A C 1
ATOM 967 O O . PRO A 1 127 ? 5.919 17.226 -4.072 1.00 96.25 127 PRO A O 1
ATOM 970 N N . GLU A 1 128 ? 5.078 15.160 -3.796 1.00 95.94 128 GLU A N 1
ATOM 971 C CA . GLU A 1 128 ? 4.153 15.162 -4.929 1.00 95.94 128 GLU A CA 1
ATOM 972 C C . GLU A 1 128 ? 2.753 14.860 -4.402 1.00 95.94 128 GLU A C 1
ATOM 974 O O . GLU A 1 128 ? 2.515 13.796 -3.825 1.00 95.94 128 GLU A O 1
ATOM 979 N N . THR A 1 129 ? 1.818 15.787 -4.584 1.00 95.50 129 THR A N 1
ATOM 980 C CA . THR A 1 129 ? 0.443 15.601 -4.122 1.00 95.50 129 THR A CA 1
ATOM 981 C C . THR A 1 129 ? -0.277 14.606 -5.029 1.00 95.50 129 THR A C 1
ATOM 983 O O . THR A 1 129 ? -0.498 14.868 -6.211 1.00 95.50 129 THR A O 1
ATOM 986 N N . VAL A 1 130 ? -0.672 13.462 -4.471 1.00 93.44 130 VAL A N 1
ATOM 987 C CA . VAL A 1 130 ? -1.382 12.404 -5.197 1.00 93.44 130 VAL A CA 1
ATOM 988 C C . VAL A 1 130 ? -2.686 12.033 -4.492 1.00 93.44 130 VAL A C 1
ATOM 990 O O . VAL A 1 130 ? -2.758 12.088 -3.258 1.00 93.44 130 VAL A O 1
ATOM 993 N N . PRO A 1 131 ? -3.706 11.582 -5.242 1.00 91.75 131 PRO A N 1
ATOM 994 C CA . PRO A 1 131 ? -4.880 10.974 -4.641 1.00 91.75 131 PRO A CA 1
ATOM 995 C C . PRO A 1 131 ? -4.495 9.747 -3.818 1.00 91.75 131 PRO A C 1
ATOM 997 O O . PRO A 1 131 ? -3.523 9.041 -4.108 1.00 91.75 131 PRO A O 1
ATOM 1000 N N . THR A 1 132 ? -5.305 9.441 -2.815 1.00 87.81 132 THR A N 1
ATOM 1001 C CA . THR A 1 132 ? -5.179 8.237 -1.992 1.00 87.81 132 THR A CA 1
ATOM 1002 C C . THR A 1 132 ? -6.511 7.492 -1.910 1.00 87.81 132 THR A C 1
ATOM 1004 O O . THR A 1 132 ? -7.566 8.024 -2.255 1.00 87.81 132 THR A O 1
ATOM 1007 N N . ALA A 1 133 ? -6.470 6.222 -1.505 1.00 83.31 133 ALA A N 1
ATOM 1008 C CA . ALA A 1 133 ? -7.618 5.311 -1.562 1.00 83.31 133 ALA A CA 1
ATOM 1009 C C . ALA A 1 133 ? -8.849 5.774 -0.756 1.00 83.31 133 ALA A C 1
ATOM 1011 O O . ALA A 1 133 ? -9.960 5.374 -1.086 1.00 83.31 133 ALA A O 1
ATOM 1012 N N . ASP A 1 134 ? -8.676 6.638 0.250 1.00 81.00 134 ASP A N 1
ATOM 1013 C CA . ASP A 1 134 ? -9.775 7.217 1.037 1.00 81.00 134 ASP A CA 1
ATOM 1014 C C . ASP A 1 134 ? -10.388 8.485 0.401 1.00 81.00 134 ASP A C 1
ATOM 1016 O O . ASP A 1 134 ? -11.180 9.179 1.040 1.00 81.00 134 ASP A O 1
ATOM 1020 N N . GLY A 1 135 ? -10.022 8.799 -0.847 1.00 84.19 135 GLY A N 1
ATOM 1021 C CA . GLY A 1 135 ? -10.564 9.922 -1.613 1.00 84.19 135 GLY A CA 1
ATOM 1022 C C . GLY A 1 135 ? -9.961 11.282 -1.263 1.00 84.19 135 GLY A C 1
ATOM 1023 O O . GLY A 1 135 ? -10.543 12.306 -1.615 1.00 84.19 135 GLY A O 1
ATOM 1024 N N . ARG A 1 136 ? -8.825 11.314 -0.557 1.00 87.06 136 ARG A N 1
ATOM 1025 C CA . ARG A 1 136 ? -8.102 12.550 -0.229 1.00 87.06 136 ARG A CA 1
ATOM 1026 C C . ARG A 1 136 ? -6.773 12.629 -0.956 1.00 87.06 136 ARG A C 1
ATOM 1028 O O . ARG A 1 136 ? -6.149 11.603 -1.226 1.00 87.06 136 ARG A O 1
ATOM 1035 N N . ASP A 1 137 ? -6.310 13.850 -1.158 1.00 91.31 137 ASP A N 1
ATOM 1036 C CA . ASP A 1 137 ? -4.983 14.115 -1.694 1.00 91.31 137 ASP A CA 1
ATOM 1037 C C . ASP A 1 137 ? -3.968 14.222 -0.553 1.00 91.31 137 ASP A C 1
ATOM 1039 O O . ASP A 1 137 ? -4.247 14.822 0.491 1.00 91.31 137 ASP A O 1
ATOM 1043 N N . ARG A 1 138 ? -2.803 13.597 -0.731 1.00 91.69 138 ARG A N 1
ATOM 1044 C CA . ARG A 1 138 ? -1.695 13.611 0.231 1.00 91.69 138 ARG A CA 1
ATOM 1045 C C . ARG A 1 138 ? -0.360 13.661 -0.491 1.00 91.69 138 ARG A C 1
ATOM 1047 O O . ARG A 1 138 ? -0.237 13.172 -1.612 1.00 91.69 138 ARG A O 1
ATOM 1054 N N . ASP A 1 139 ? 0.646 14.187 0.193 1.00 94.06 139 ASP A N 1
ATOM 1055 C CA . ASP A 1 139 ? 1.997 14.260 -0.348 1.00 94.06 139 ASP A CA 1
ATOM 1056 C C . ASP A 1 139 ? 2.684 12.892 -0.294 1.00 94.06 139 ASP A C 1
ATOM 1058 O O . ASP A 1 139 ? 2.908 12.311 0.772 1.00 94.06 139 ASP A O 1
ATOM 1062 N N . LEU A 1 140 ? 3.030 12.381 -1.472 1.00 94.69 140 LEU A N 1
ATOM 1063 C CA . LEU A 1 140 ? 3.931 11.258 -1.660 1.00 94.69 140 LEU A CA 1
ATOM 1064 C C . LEU A 1 140 ? 5.366 11.786 -1.731 1.00 94.69 140 LEU A C 1
ATOM 1066 O O . LEU A 1 140 ? 5.688 12.649 -2.543 1.00 94.69 140 LEU A O 1
ATOM 1070 N N . LEU A 1 141 ? 6.237 11.260 -0.876 1.00 96.00 141 LEU A N 1
ATOM 1071 C CA . LEU A 1 141 ? 7.617 11.720 -0.744 1.00 96.00 141 LEU A CA 1
ATOM 1072 C C . LEU A 1 141 ? 8.534 11.014 -1.753 1.00 96.00 141 LEU A C 1
ATOM 1074 O O . LEU A 1 141 ? 9.000 9.898 -1.516 1.00 96.00 141 LEU A O 1
ATOM 1078 N N . LEU A 1 142 ? 8.781 11.662 -2.888 1.00 98.12 142 LEU A N 1
ATOM 1079 C CA . LEU A 1 142 ? 9.614 11.145 -3.971 1.00 98.12 142 LEU A CA 1
ATOM 1080 C C . LEU A 1 142 ? 11.097 11.458 -3.734 1.00 98.12 142 LEU A C 1
ATOM 1082 O O . LEU A 1 142 ? 11.446 12.556 -3.306 1.00 98.12 142 LEU A O 1
ATOM 1086 N N . VAL A 1 143 ? 11.981 10.518 -4.073 1.00 98.19 143 VAL A N 1
ATOM 1087 C CA . VAL A 1 143 ? 13.444 10.653 -3.872 1.00 98.19 143 VAL A CA 1
ATOM 1088 C C . VAL A 1 143 ? 14.239 10.726 -5.177 1.00 98.19 143 VAL A C 1
ATOM 1090 O O . VAL A 1 143 ? 15.431 11.041 -5.184 1.00 98.19 143 VAL A O 1
ATOM 1093 N N . GLY A 1 144 ? 13.587 10.447 -6.302 1.00 98.19 144 GLY A N 1
ATOM 1094 C CA . GLY A 1 144 ? 14.198 10.495 -7.618 1.00 98.19 144 GLY A CA 1
ATOM 1095 C C . GLY A 1 144 ? 13.354 9.799 -8.668 1.00 98.19 144 GLY A C 1
ATOM 1096 O O . GLY A 1 144 ? 12.168 9.521 -8.476 1.00 98.19 144 GLY A O 1
ATOM 1097 N N . GLU A 1 145 ? 14.017 9.475 -9.765 1.00 98.44 145 GLU A N 1
ATOM 1098 C CA . GLU A 1 145 ? 13.440 8.813 -10.924 1.00 98.44 145 GLU A CA 1
ATOM 1099 C C . GLU A 1 145 ? 14.275 7.603 -11.319 1.00 98.44 145 GLU A C 1
ATOM 1101 O O . GLU A 1 145 ? 15.502 7.636 -11.263 1.00 98.44 145 GLU A O 1
ATOM 1106 N N . VAL A 1 146 ? 13.625 6.542 -11.777 1.00 98.69 146 VAL A N 1
ATOM 1107 C CA . VAL A 1 146 ? 14.283 5.389 -12.386 1.00 98.69 146 VAL A CA 1
ATOM 1108 C C . VAL A 1 146 ? 13.950 5.375 -13.869 1.00 98.69 146 VAL A C 1
ATOM 1110 O O . VAL A 1 146 ? 12.788 5.260 -14.257 1.00 98.69 146 VAL A O 1
ATOM 1113 N N . VAL A 1 147 ? 14.984 5.502 -14.698 1.00 98.56 147 VAL A N 1
ATOM 1114 C CA . VAL A 1 147 ? 14.885 5.405 -16.156 1.00 98.56 147 VAL A CA 1
ATOM 1115 C C . VAL A 1 147 ? 15.097 3.952 -16.548 1.00 98.56 147 VAL A C 1
ATOM 1117 O O . VAL A 1 147 ? 16.166 3.399 -16.305 1.00 98.56 147 VAL A O 1
ATOM 1120 N N . ILE A 1 148 ? 14.084 3.343 -17.150 1.00 98.50 148 ILE A N 1
ATOM 1121 C CA . ILE A 1 148 ? 14.026 1.922 -17.486 1.00 98.50 148 ILE A CA 1
ATOM 1122 C C . ILE A 1 148 ? 14.011 1.781 -19.004 1.00 98.50 148 ILE A C 1
ATOM 1124 O O . ILE A 1 148 ? 13.201 2.418 -19.684 1.00 98.50 148 ILE A O 1
ATOM 1128 N N . ASP A 1 149 ? 14.872 0.926 -19.547 1.00 96.69 149 ASP A N 1
ATOM 1129 C CA . ASP A 1 149 ? 14.808 0.567 -20.962 1.00 96.69 149 ASP A CA 1
ATOM 1130 C C . ASP A 1 149 ? 13.682 -0.448 -21.203 1.00 96.69 149 ASP A C 1
ATOM 1132 O O . ASP A 1 149 ? 13.757 -1.577 -20.725 1.00 96.69 149 ASP A O 1
ATOM 1136 N N . LEU A 1 150 ? 12.640 -0.066 -21.943 1.00 94.94 150 LEU A N 1
ATOM 1137 C CA . LEU A 1 150 ? 11.473 -0.899 -22.255 1.00 94.94 150 LEU A CA 1
ATOM 1138 C C . LEU A 1 150 ? 11.287 -1.031 -23.779 1.00 94.94 150 LEU A C 1
ATOM 1140 O O . LEU A 1 150 ? 11.796 -0.207 -24.541 1.00 94.94 150 LEU A O 1
ATOM 1144 N N . PRO A 1 151 ? 10.512 -2.018 -24.272 1.00 87.69 151 PRO A N 1
ATOM 1145 C CA . PRO A 1 151 ? 10.229 -2.146 -25.703 1.00 87.69 151 PRO A CA 1
ATOM 1146 C C . PRO A 1 151 ? 9.670 -0.849 -26.306 1.00 87.69 151 PRO A C 1
ATOM 1148 O O . PRO A 1 151 ? 8.625 -0.359 -25.881 1.00 87.69 151 PRO A O 1
ATOM 1151 N N . GLY A 1 152 ? 10.372 -0.263 -27.277 1.00 90.06 152 GLY A N 1
ATOM 1152 C CA . GLY A 1 152 ? 9.987 1.015 -27.892 1.00 90.06 152 GLY A CA 1
ATOM 1153 C C . GLY A 1 152 ? 10.590 2.271 -27.248 1.00 90.06 152 GLY A C 1
ATOM 1154 O O . GLY A 1 152 ? 10.248 3.366 -27.678 1.00 90.06 152 GLY A O 1
ATOM 1155 N N . GLY A 1 153 ? 11.497 2.137 -26.272 1.00 94.38 153 GLY A N 1
ATOM 1156 C CA . GLY A 1 153 ? 12.293 3.246 -25.735 1.00 94.38 153 GLY A CA 1
ATOM 1157 C C . GLY A 1 153 ? 12.344 3.316 -24.208 1.00 94.38 153 GLY A C 1
ATOM 1158 O O . GLY A 1 153 ? 11.711 2.538 -23.492 1.00 94.38 153 GLY A O 1
ATOM 1159 N N . SER A 1 154 ? 13.101 4.283 -23.695 1.00 96.88 154 SER A N 1
ATOM 1160 C CA . SER A 1 154 ? 13.235 4.495 -22.253 1.00 96.88 154 SER A CA 1
ATOM 1161 C C . SER A 1 154 ? 11.996 5.165 -21.661 1.00 96.88 154 SER A C 1
ATOM 1163 O O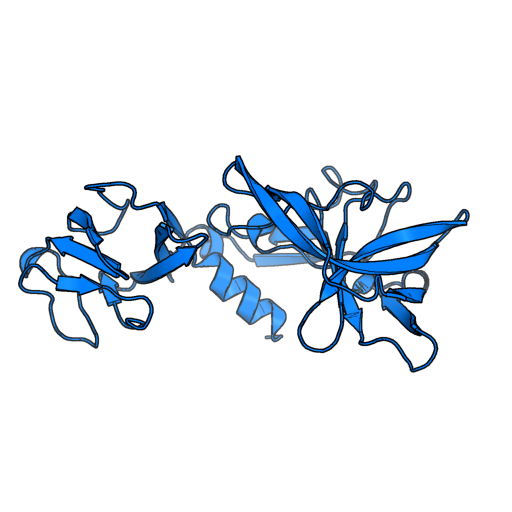 . SER A 1 154 ? 11.490 6.139 -22.216 1.00 96.88 154 SER A O 1
ATOM 1165 N N . ARG A 1 155 ? 11.520 4.656 -20.523 1.00 97.69 155 ARG A N 1
ATOM 1166 C CA . ARG A 1 155 ? 10.438 5.247 -19.718 1.00 97.69 155 ARG A CA 1
ATOM 1167 C C . ARG A 1 155 ? 10.975 5.578 -18.338 1.00 97.69 155 ARG A C 1
ATOM 1169 O O . ARG A 1 155 ? 11.919 4.946 -17.874 1.00 97.69 155 ARG A O 1
ATOM 1176 N N . THR A 1 156 ? 10.346 6.534 -17.680 1.00 98.06 156 THR A N 1
ATOM 1177 C CA . THR A 1 156 ? 10.759 6.986 -16.356 1.00 98.06 156 THR A CA 1
ATOM 1178 C C . THR A 1 156 ? 9.651 6.712 -15.354 1.00 98.06 156 THR A C 1
ATOM 1180 O O . THR A 1 156 ? 8.487 6.977 -15.645 1.00 98.06 156 THR A O 1
ATOM 1183 N N . LEU A 1 157 ? 10.014 6.194 -14.184 1.00 98.56 157 LEU A N 1
ATOM 1184 C CA . LEU A 1 157 ? 9.128 6.099 -13.030 1.00 98.56 157 LEU A CA 1
ATOM 1185 C C . LEU A 1 157 ? 9.704 6.931 -11.885 1.00 98.56 157 LEU A C 1
ATOM 1187 O O . LEU A 1 157 ? 10.848 6.723 -11.485 1.00 98.56 157 LEU A O 1
ATOM 1191 N N . ALA A 1 158 ? 8.913 7.844 -11.336 1.00 98.50 158 ALA A N 1
ATOM 1192 C CA . ALA A 1 158 ? 9.191 8.470 -10.055 1.00 98.50 158 ALA A CA 1
ATOM 1193 C C . ALA A 1 158 ? 9.100 7.428 -8.932 1.00 98.50 158 ALA A C 1
ATOM 1195 O O . ALA A 1 158 ? 8.207 6.570 -8.934 1.00 98.50 158 ALA A O 1
ATOM 1196 N N . VAL A 1 159 ? 10.022 7.498 -7.973 1.00 98.50 159 VAL A N 1
ATOM 1197 C CA . VAL A 1 159 ? 10.170 6.481 -6.925 1.00 98.50 159 VAL A CA 1
ATOM 1198 C C . VAL A 1 159 ? 10.199 7.078 -5.527 1.00 98.50 159 VAL A C 1
ATOM 1200 O O . VAL A 1 159 ? 10.677 8.194 -5.311 1.00 98.50 159 VAL A O 1
ATOM 1203 N N . THR A 1 160 ? 9.724 6.291 -4.566 1.00 98.00 160 THR A N 1
ATOM 1204 C CA . THR A 1 160 ? 9.903 6.536 -3.134 1.00 98.00 160 THR A CA 1
ATOM 1205 C C . THR A 1 160 ? 11.007 5.643 -2.583 1.00 98.00 160 THR A C 1
ATOM 1207 O O . THR A 1 160 ? 11.331 4.601 -3.159 1.00 98.00 160 THR A O 1
ATOM 1210 N N . GLU A 1 161 ? 11.553 6.018 -1.432 1.00 96.69 161 GLU A N 1
ATOM 1211 C CA . GLU A 1 161 ? 12.404 5.121 -0.654 1.00 96.69 161 GLU A CA 1
ATOM 1212 C C . GLU A 1 161 ? 11.590 3.928 -0.123 1.00 96.69 161 GLU A C 1
ATOM 1214 O O . GLU A 1 161 ? 10.395 4.049 0.171 1.00 96.69 161 GLU A O 1
ATOM 1219 N N . ALA A 1 162 ? 12.227 2.762 -0.027 1.00 95.00 162 ALA A N 1
ATOM 1220 C CA . ALA A 1 162 ? 11.654 1.556 0.554 1.00 95.00 162 ALA A CA 1
ATOM 1221 C C . ALA A 1 162 ? 12.734 0.756 1.305 1.00 95.00 162 ALA A C 1
ATOM 1223 O O . ALA A 1 162 ? 13.922 0.884 0.997 1.00 95.00 162 ALA A O 1
ATOM 1224 N N . PRO A 1 163 ? 12.368 -0.108 2.270 1.00 91.94 163 PRO A N 1
ATOM 1225 C CA . PRO A 1 163 ? 13.340 -0.972 2.931 1.00 91.94 163 PRO A CA 1
ATOM 1226 C C . PRO A 1 163 ? 14.143 -1.799 1.916 1.00 91.94 163 PRO A C 1
ATOM 1228 O O . PRO A 1 163 ? 13.583 -2.600 1.172 1.00 91.94 163 PRO A O 1
ATOM 1231 N N . GLY A 1 164 ? 15.464 -1.602 1.885 1.00 91.06 164 GLY A N 1
ATOM 1232 C CA . GLY A 1 164 ? 16.365 -2.318 0.975 1.00 91.06 164 GLY A CA 1
ATOM 1233 C C . GLY A 1 164 ? 16.442 -1.769 -0.457 1.00 91.06 164 GLY A C 1
ATOM 1234 O O . GLY A 1 164 ? 17.100 -2.391 -1.293 1.00 91.06 164 GLY A O 1
ATOM 1235 N N . GLY A 1 165 ? 15.821 -0.622 -0.753 1.00 96.62 165 GLY A N 1
ATOM 1236 C CA . GLY A 1 165 ? 15.917 0.005 -2.069 1.00 96.62 165 GLY A CA 1
ATOM 1237 C C . GLY A 1 165 ? 14.876 1.090 -2.324 1.00 96.62 165 GLY A C 1
ATOM 1238 O O . GLY A 1 165 ? 14.734 2.044 -1.563 1.00 96.62 165 GLY A O 1
ATOM 1239 N N . LEU A 1 166 ? 14.179 0.960 -3.447 1.00 98.31 166 LEU A N 1
ATOM 1240 C CA . LEU A 1 166 ? 13.228 1.933 -3.969 1.00 98.31 166 LEU A CA 1
ATOM 1241 C C . LEU A 1 166 ? 11.898 1.237 -4.285 1.00 98.31 166 LEU A C 1
ATOM 1243 O O . LEU A 1 166 ? 11.823 0.014 -4.417 1.00 98.31 166 LEU A O 1
ATOM 1247 N N . SER A 1 167 ? 10.834 2.015 -4.432 1.00 98.00 167 SER A N 1
ATOM 1248 C CA . SER A 1 167 ? 9.529 1.502 -4.846 1.00 98.00 167 SER A CA 1
ATOM 1249 C C . SER A 1 167 ? 8.865 2.444 -5.839 1.00 98.00 167 SER A C 1
ATOM 1251 O O . SER A 1 167 ? 8.873 3.662 -5.654 1.00 98.00 167 SER A O 1
ATOM 1253 N N . ALA A 1 168 ? 8.280 1.875 -6.894 1.00 98.19 168 ALA A N 1
ATOM 1254 C CA . ALA A 1 168 ? 7.478 2.606 -7.865 1.00 98.19 168 ALA A CA 1
ATOM 1255 C C . ALA A 1 168 ? 6.039 2.086 -7.855 1.00 98.19 168 ALA A C 1
ATOM 1257 O O . ALA A 1 168 ? 5.787 0.914 -8.126 1.00 98.19 168 ALA A O 1
ATOM 1258 N N . GLN A 1 169 ? 5.077 2.967 -7.607 1.00 97.50 169 GLN A N 1
ATOM 1259 C CA . GLN A 1 169 ? 3.676 2.688 -7.918 1.00 97.50 169 GLN A CA 1
ATOM 1260 C C . GLN A 1 169 ? 3.467 3.048 -9.380 1.00 97.50 169 GLN A C 1
ATOM 1262 O O . GLN A 1 169 ? 3.739 4.189 -9.750 1.00 97.50 169 GLN A O 1
ATOM 1267 N N . PHE A 1 170 ? 3.031 2.102 -10.207 1.00 98.25 170 PHE A N 1
ATOM 1268 C CA . PHE A 1 170 ? 2.908 2.319 -11.645 1.00 98.25 170 PHE A CA 1
ATOM 1269 C C . PHE A 1 170 ? 1.609 1.749 -12.204 1.00 98.25 170 PHE A C 1
ATOM 1271 O O . PHE A 1 170 ? 1.115 0.710 -11.759 1.00 98.25 170 PHE A O 1
ATOM 1278 N N . GLY A 1 171 ? 1.080 2.445 -13.205 1.00 97.94 171 GLY A N 1
ATOM 1279 C CA . GLY A 1 171 ? 0.067 1.918 -14.104 1.00 97.94 171 GLY A CA 1
ATOM 1280 C C . GLY A 1 171 ? 0.658 1.535 -15.460 1.00 97.94 171 GLY A C 1
ATOM 1281 O O . GLY A 1 171 ? 1.720 2.020 -15.849 1.00 97.94 171 GLY A O 1
ATOM 1282 N N . ASP A 1 172 ? -0.040 0.683 -16.196 1.00 97.81 172 ASP A N 1
ATOM 1283 C CA . ASP A 1 172 ? 0.324 0.209 -17.527 1.00 97.81 172 ASP A CA 1
ATOM 1284 C C . ASP A 1 172 ? -0.930 -0.194 -18.328 1.00 97.81 172 ASP A C 1
ATOM 1286 O O . ASP A 1 172 ? -2.057 -0.132 -17.829 1.00 97.81 172 ASP A O 1
ATOM 1290 N N . LEU A 1 173 ? -0.762 -0.597 -19.589 1.00 97.31 173 LEU A N 1
ATOM 1291 C CA . LEU A 1 173 ? -1.888 -0.916 -20.477 1.00 97.31 173 LEU A CA 1
ATOM 1292 C C . LEU A 1 173 ? -2.613 -2.237 -20.144 1.00 97.31 173 LEU A C 1
ATOM 1294 O O . LEU A 1 173 ? -3.572 -2.580 -20.830 1.00 97.31 173 LEU A O 1
ATOM 1298 N N . THR A 1 174 ? -2.178 -2.992 -19.130 1.00 97.88 174 THR A N 1
ATOM 1299 C CA . THR A 1 174 ? -2.896 -4.180 -18.628 1.00 97.88 174 THR A CA 1
ATOM 1300 C C . THR A 1 174 ? -3.940 -3.853 -17.555 1.00 97.88 174 THR A C 1
ATOM 1302 O O . THR A 1 174 ? -4.794 -4.695 -17.257 1.00 97.88 174 THR A O 1
ATOM 1305 N N . ASN A 1 175 ? -3.881 -2.664 -16.946 1.00 97.12 175 ASN A N 1
ATOM 1306 C CA . ASN A 1 175 ? -4.723 -2.330 -15.797 1.00 97.12 175 ASN A CA 1
ATOM 1307 C C . ASN A 1 175 ? -6.203 -2.216 -16.180 1.00 97.12 175 ASN A C 1
ATOM 1309 O O . ASN A 1 175 ? -6.552 -1.625 -17.199 1.00 97.12 175 ASN A O 1
ATOM 1313 N N . GLY A 1 176 ? -7.080 -2.743 -15.325 1.00 92.81 176 GLY A N 1
ATOM 1314 C CA . GLY A 1 176 ? -8.535 -2.735 -15.513 1.00 92.81 176 GLY A CA 1
ATOM 1315 C C . GLY A 1 176 ? -9.068 -3.871 -16.393 1.00 92.81 176 GLY A C 1
ATOM 1316 O O . GLY A 1 176 ? -10.249 -4.189 -16.304 1.00 92.81 176 GLY A O 1
ATOM 1317 N N . GLU A 1 177 ? -8.208 -4.520 -17.181 1.00 93.69 177 GLU A N 1
ATOM 1318 C CA . GLU A 1 177 ? -8.575 -5.666 -18.024 1.00 93.69 177 GLU A CA 1
ATOM 1319 C C . GLU A 1 177 ? -7.914 -6.960 -17.532 1.00 93.69 177 GLU A C 1
ATOM 1321 O O . GLU A 1 177 ? -8.575 -7.952 -17.212 1.00 93.69 177 GLU A O 1
ATOM 1326 N N . GLU A 1 178 ? -6.586 -6.952 -17.442 1.00 95.94 178 GLU A N 1
ATOM 1327 C C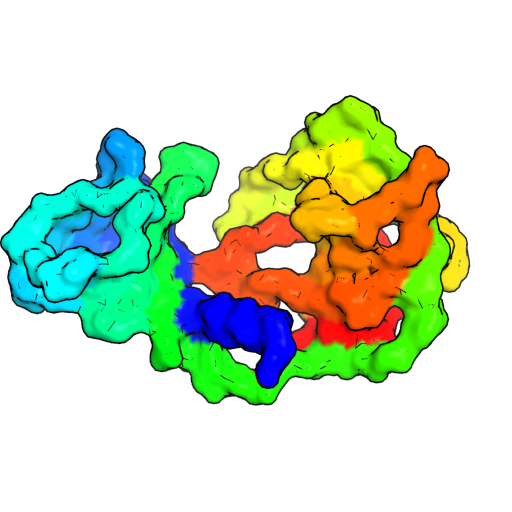A . GLU A 1 178 ? -5.782 -8.125 -17.103 1.00 95.94 178 GLU A CA 1
ATOM 1328 C C . GLU A 1 178 ? -5.266 -8.032 -15.664 1.00 95.94 178 GLU A C 1
ATOM 1330 O O . GLU A 1 178 ? -5.231 -9.048 -14.968 1.00 95.94 178 GLU A O 1
ATOM 1335 N N . THR A 1 179 ? -4.964 -6.824 -15.186 1.00 97.19 179 THR A N 1
ATOM 1336 C CA . THR A 1 179 ? -4.425 -6.550 -13.847 1.00 97.19 179 THR A CA 1
ATOM 1337 C C . THR A 1 179 ? -5.266 -5.530 -13.074 1.00 97.19 179 THR A C 1
ATOM 1339 O O . THR A 1 179 ? -6.123 -4.846 -13.638 1.00 97.19 179 THR A O 1
ATOM 1342 N N . PHE A 1 180 ? -5.029 -5.418 -11.765 1.00 95.81 180 PHE A N 1
ATOM 1343 C CA . PHE A 1 180 ? -5.579 -4.344 -10.934 1.00 95.81 180 PHE A CA 1
ATOM 1344 C C . PHE A 1 180 ? -5.188 -2.952 -11.468 1.00 95.81 180 PHE A C 1
ATOM 1346 O O . PHE A 1 180 ? -4.276 -2.811 -12.276 1.00 95.81 180 PHE A O 1
ATOM 1353 N N . ARG A 1 181 ? -5.881 -1.902 -11.008 1.00 94.75 181 ARG A N 1
ATOM 1354 C CA . ARG A 1 181 ? -5.747 -0.507 -11.484 1.00 94.75 181 ARG A CA 1
ATOM 1355 C C . ARG A 1 181 ? -4.317 0.066 -11.494 1.00 94.75 181 ARG A C 1
ATOM 1357 O O . ARG A 1 181 ? -4.081 1.025 -12.217 1.00 94.75 181 ARG A O 1
ATOM 1364 N N . PHE A 1 182 ? -3.414 -0.475 -10.679 1.00 96.81 182 PHE A N 1
ATOM 1365 C CA . PHE A 1 182 ? -1.976 -0.196 -10.667 1.00 96.81 182 PHE A CA 1
ATOM 1366 C C . PHE A 1 182 ? -1.255 -1.267 -9.837 1.00 96.81 182 PHE A C 1
ATOM 1368 O O . PHE A 1 182 ? -1.900 -2.045 -9.127 1.00 96.81 182 PHE A O 1
ATOM 1375 N N . ARG A 1 183 ? 0.077 -1.305 -9.900 1.00 97.81 183 ARG A N 1
ATOM 1376 C CA . ARG A 1 183 ? 0.915 -2.243 -9.139 1.00 97.81 183 ARG A CA 1
ATOM 1377 C C . ARG A 1 183 ? 2.099 -1.538 -8.491 1.00 97.81 183 ARG A C 1
ATOM 1379 O O . ARG A 1 183 ? 2.454 -0.421 -8.865 1.00 97.81 183 ARG A O 1
ATOM 1386 N N . THR A 1 184 ? 2.701 -2.208 -7.519 1.00 97.44 184 THR A N 1
ATOM 1387 C CA . THR A 1 184 ? 3.940 -1.777 -6.874 1.00 97.44 184 THR A CA 1
ATOM 1388 C C . THR A 1 184 ? 5.101 -2.555 -7.474 1.00 97.44 184 THR A C 1
ATOM 1390 O O . THR A 1 184 ? 5.115 -3.783 -7.424 1.00 97.44 184 THR A O 1
ATOM 1393 N N . LEU A 1 185 ? 6.081 -1.851 -8.030 1.00 98.25 185 LEU A N 1
ATOM 1394 C CA . LEU A 1 185 ? 7.349 -2.404 -8.487 1.00 98.25 185 LEU A CA 1
ATOM 1395 C C . LEU A 1 185 ? 8.418 -2.157 -7.411 1.00 98.25 185 LEU A C 1
ATOM 1397 O O . LEU A 1 185 ? 8.858 -1.013 -7.255 1.00 98.25 185 LEU A O 1
ATOM 1401 N N . PRO A 1 186 ? 8.843 -3.193 -6.668 1.00 97.81 186 PRO A N 1
ATOM 1402 C CA . PRO A 1 186 ? 9.996 -3.085 -5.791 1.00 97.81 186 PRO A CA 1
ATOM 1403 C C . PRO A 1 186 ? 11.270 -3.043 -6.637 1.00 97.81 186 PRO A C 1
ATOM 1405 O O . PRO A 1 186 ? 11.452 -3.840 -7.558 1.00 97.81 186 PRO A O 1
ATOM 1408 N N . LEU A 1 187 ? 12.162 -2.119 -6.307 1.00 98.44 187 LEU A N 1
ATOM 1409 C CA . LEU A 1 187 ? 13.427 -1.903 -6.995 1.00 98.44 187 LEU A CA 1
ATOM 1410 C C . LEU A 1 187 ? 14.556 -2.053 -5.966 1.00 98.4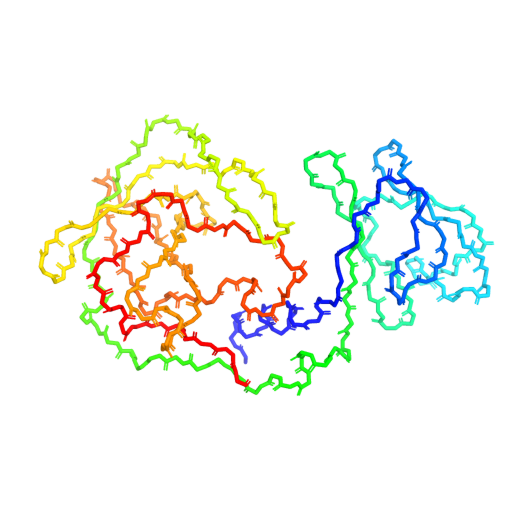4 187 LEU A C 1
ATOM 1412 O O . LEU A 1 187 ? 14.442 -1.519 -4.859 1.00 98.44 187 LEU A O 1
ATOM 1416 N N . PRO A 1 188 ? 15.635 -2.789 -6.274 1.00 97.94 188 PRO A N 1
ATOM 1417 C CA . PRO A 1 188 ? 16.744 -2.930 -5.340 1.00 97.94 188 PRO A CA 1
ATOM 1418 C C . PRO A 1 188 ? 17.454 -1.587 -5.136 1.00 97.94 188 PRO A C 1
ATOM 1420 O O . PRO A 1 188 ? 17.308 -0.659 -5.937 1.00 97.94 188 PRO A O 1
ATOM 1423 N N . ALA A 1 189 ? 18.254 -1.489 -4.073 1.00 97.44 189 ALA A N 1
ATOM 1424 C CA . ALA A 1 189 ? 19.163 -0.362 -3.912 1.00 97.44 189 ALA A CA 1
ATOM 1425 C C . ALA A 1 189 ? 20.066 -0.221 -5.159 1.00 97.44 189 ALA A C 1
ATOM 1427 O O . ALA A 1 189 ? 20.619 -1.226 -5.621 1.00 97.44 189 ALA A O 1
ATOM 1428 N N . PRO A 1 190 ? 20.214 0.995 -5.713 1.00 97.69 190 PRO A N 1
ATOM 1429 C CA . PRO A 1 190 ? 21.061 1.222 -6.875 1.00 97.69 190 PRO A CA 1
ATOM 1430 C C . PRO A 1 190 ? 22.540 0.999 -6.546 1.00 97.69 190 PRO A C 1
ATOM 1432 O O . PRO A 1 190 ? 22.990 1.231 -5.421 1.00 97.69 190 PRO A O 1
ATOM 1435 N N . GLY A 1 191 ? 23.311 0.589 -7.553 1.00 97.44 191 GLY A N 1
ATOM 1436 C CA . GLY A 1 191 ? 24.767 0.546 -7.493 1.00 97.44 191 GLY A CA 1
ATOM 1437 C C . GLY A 1 191 ? 25.403 1.943 -7.396 1.00 97.44 191 GLY A C 1
ATOM 1438 O O . GLY A 1 191 ? 24.709 2.958 -7.498 1.00 97.44 191 GLY A O 1
ATOM 1439 N N . PRO A 1 192 ? 26.738 2.027 -7.231 1.00 95.38 192 PRO A N 1
ATOM 1440 C CA . PRO A 1 192 ? 27.451 3.300 -7.061 1.00 95.38 192 PRO A CA 1
ATOM 1441 C C . PRO A 1 192 ? 27.273 4.303 -8.211 1.00 95.38 192 PRO A C 1
ATOM 1443 O O . PRO A 1 192 ? 27.417 5.504 -8.010 1.00 95.38 192 PRO A O 1
ATOM 1446 N N . ASP A 1 193 ? 26.975 3.814 -9.412 1.00 95.94 193 ASP A N 1
ATOM 1447 C CA . ASP A 1 193 ? 26.719 4.595 -10.626 1.00 95.94 193 ASP A CA 1
ATOM 1448 C C . ASP A 1 193 ? 25.218 4.803 -10.910 1.00 95.94 193 ASP A C 1
ATOM 1450 O O . ASP A 1 193 ? 24.846 5.306 -11.970 1.00 95.94 193 ASP A O 1
ATOM 1454 N N . GLY A 1 194 ? 24.346 4.420 -9.973 1.00 97.50 194 GLY A N 1
ATOM 1455 C CA . GLY A 1 194 ? 22.894 4.498 -10.110 1.00 97.50 194 GLY A CA 1
ATOM 1456 C C . GLY A 1 194 ? 22.265 3.303 -10.829 1.00 97.50 194 GLY A C 1
ATOM 1457 O O . GLY A 1 194 ? 21.041 3.258 -10.944 1.00 97.50 194 GLY A O 1
ATOM 1458 N N . THR A 1 195 ? 23.045 2.338 -11.324 1.00 98.31 195 THR A N 1
ATOM 1459 C CA . THR A 1 195 ? 22.503 1.195 -12.074 1.00 98.31 195 THR A CA 1
ATOM 1460 C C . THR A 1 195 ? 21.735 0.225 -11.180 1.00 98.31 195 THR A C 1
ATOM 1462 O O . THR A 1 195 ? 22.092 -0.007 -10.025 1.00 98.31 195 THR A O 1
ATOM 1465 N N . LEU A 1 196 ? 20.653 -0.340 -11.712 1.00 98.31 196 LEU A N 1
ATOM 1466 C CA . LEU A 1 196 ? 19.849 -1.372 -11.059 1.00 98.31 196 LEU A CA 1
ATOM 1467 C C . LEU A 1 196 ? 19.095 -2.214 -12.096 1.00 98.31 196 LEU A C 1
ATOM 1469 O O . LEU A 1 196 ? 18.991 -1.838 -13.266 1.00 98.31 196 LEU A O 1
ATOM 1473 N N . GLU A 1 197 ? 18.524 -3.333 -11.655 1.00 98.06 197 GLU A N 1
ATOM 1474 C CA . GLU A 1 197 ? 17.600 -4.135 -12.461 1.00 98.06 197 GLU A CA 1
ATOM 1475 C C . GLU A 1 197 ? 16.152 -3.894 -12.025 1.00 98.06 197 GLU A C 1
ATOM 1477 O O . GLU A 1 197 ? 15.776 -4.136 -10.876 1.00 98.06 197 GLU A O 1
ATOM 1482 N N . ALA A 1 198 ? 15.330 -3.424 -12.961 1.00 98.50 198 ALA A N 1
ATOM 1483 C CA . ALA A 1 198 ? 13.889 -3.330 -12.801 1.00 98.50 198 ALA A CA 1
ATOM 1484 C C . ALA A 1 198 ? 13.254 -4.667 -13.204 1.00 98.50 198 ALA A C 1
ATOM 1486 O O . ALA A 1 198 ? 13.055 -4.944 -14.386 1.00 98.50 198 ALA A O 1
ATOM 1487 N N . ASP A 1 199 ? 12.959 -5.508 -12.213 1.00 98.50 199 ASP A N 1
ATOM 1488 C CA . ASP A 1 199 ? 12.333 -6.817 -12.413 1.00 98.50 199 ASP A CA 1
ATOM 1489 C C . ASP A 1 199 ? 10.809 -6.728 -12.259 1.00 98.50 199 ASP A C 1
ATOM 1491 O O . ASP A 1 199 ? 10.264 -6.823 -11.155 1.00 98.50 199 ASP A O 1
ATOM 1495 N N . PHE A 1 200 ? 10.098 -6.573 -13.379 1.00 98.56 200 PHE A N 1
ATOM 1496 C CA . PHE A 1 200 ? 8.635 -6.494 -13.377 1.00 98.56 200 PHE A CA 1
ATOM 1497 C C . PHE A 1 200 ? 7.955 -7.816 -13.003 1.00 98.56 200 PHE A C 1
ATOM 1499 O O . PHE A 1 200 ? 6.771 -7.803 -12.669 1.00 98.56 200 PHE A O 1
ATOM 1506 N N . ASN A 1 201 ? 8.673 -8.945 -12.954 1.00 98.44 201 ASN A N 1
ATOM 1507 C CA . ASN A 1 201 ? 8.115 -10.185 -12.404 1.00 98.44 201 ASN A CA 1
ATOM 1508 C C . ASN A 1 201 ? 7.842 -10.077 -10.898 1.00 98.44 201 ASN A C 1
ATOM 1510 O O . ASN A 1 201 ? 7.047 -10.850 -10.370 1.00 98.44 201 ASN A O 1
ATOM 1514 N N . LYS A 1 202 ? 8.470 -9.112 -10.214 1.00 97.44 202 LYS A N 1
ATOM 1515 C CA . LYS A 1 202 ? 8.236 -8.799 -8.796 1.00 97.44 202 LYS A CA 1
ATOM 1516 C C . LYS A 1 202 ? 7.180 -7.715 -8.584 1.00 97.44 202 LYS A C 1
ATOM 1518 O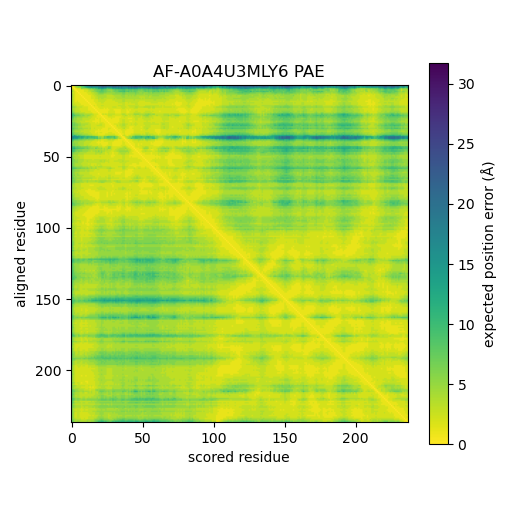 O . LYS A 1 202 ? 6.913 -7.342 -7.438 1.00 97.44 202 LYS A O 1
ATOM 1523 N N . ALA A 1 203 ? 6.588 -7.192 -9.661 1.00 98.12 203 ALA A N 1
ATOM 1524 C CA . ALA A 1 203 ? 5.471 -6.271 -9.546 1.00 98.12 203 ALA A CA 1
ATOM 1525 C C . ALA A 1 203 ? 4.309 -6.979 -8.841 1.00 98.12 203 ALA A C 1
ATOM 1527 O O . ALA A 1 203 ? 3.884 -8.056 -9.260 1.00 98.12 203 ALA A O 1
ATOM 1528 N N . HIS A 1 204 ? 3.806 -6.378 -7.770 1.00 97.06 204 HIS A N 1
ATOM 1529 C CA . HIS A 1 204 ? 2.802 -6.987 -6.908 1.00 97.06 204 HIS A CA 1
ATOM 1530 C C . HIS A 1 204 ? 1.624 -6.047 -6.663 1.00 97.06 204 HIS A C 1
ATOM 1532 O O . HIS A 1 204 ? 1.689 -4.832 -6.878 1.00 97.06 204 HIS A O 1
ATOM 1538 N N . LEU A 1 205 ? 0.515 -6.634 -6.234 1.00 96.75 205 LEU A N 1
ATOM 1539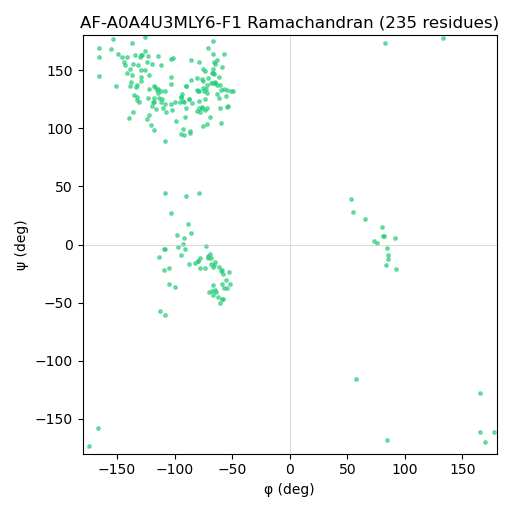 C CA . LEU A 1 205 ? -0.704 -5.944 -5.871 1.00 96.75 205 LEU A CA 1
ATOM 1540 C C . LEU A 1 205 ? -0.457 -5.030 -4.661 1.00 96.75 205 LEU A C 1
ATOM 1542 O O . LEU A 1 205 ? 0.058 -5.492 -3.636 1.00 96.75 205 LEU A O 1
ATOM 1546 N N . PRO A 1 206 ? -0.846 -3.747 -4.735 1.00 94.88 206 PRO A N 1
ATOM 1547 C CA . PRO A 1 206 ? -0.818 -2.875 -3.570 1.00 94.88 206 PRO A CA 1
ATOM 1548 C C . PRO A 1 206 ? -1.845 -3.364 -2.531 1.00 94.88 206 PRO A C 1
ATOM 1550 O O . PRO A 1 206 ? -2.837 -3.990 -2.910 1.00 94.88 206 PRO A O 1
ATOM 1553 N N . PRO A 1 207 ? -1.697 -3.027 -1.238 1.00 93.50 207 PRO A N 1
ATOM 1554 C CA . PRO A 1 207 ? -2.657 -3.426 -0.203 1.00 93.50 207 PRO A CA 1
ATOM 1555 C C . PRO A 1 207 ? -4.123 -3.086 -0.518 1.00 93.50 207 PRO A C 1
ATOM 1557 O O . PRO A 1 207 ? -5.018 -3.864 -0.203 1.00 93.50 207 PRO A O 1
ATOM 1560 N N . CYS A 1 208 ? -4.381 -1.970 -1.209 1.00 92.44 208 CYS A N 1
ATOM 1561 C CA . CYS A 1 208 ? -5.732 -1.578 -1.627 1.00 92.44 208 CYS A CA 1
ATOM 1562 C C . CYS A 1 208 ? -6.360 -2.471 -2.711 1.00 92.44 208 CYS A C 1
ATOM 1564 O O . CYS A 1 208 ? -7.528 -2.294 -3.033 1.00 92.44 208 CYS A O 1
ATOM 1566 N N . ALA A 1 209 ? -5.607 -3.401 -3.303 1.00 93.19 209 ALA A N 1
ATOM 1567 C CA . ALA A 1 209 ? -6.163 -4.457 -4.147 1.00 93.19 209 ALA A CA 1
ATOM 1568 C C . ALA A 1 209 ? -6.702 -5.642 -3.327 1.00 93.19 209 ALA A C 1
ATOM 1570 O O . ALA A 1 209 ? -7.414 -6.482 -3.869 1.00 93.19 209 ALA A O 1
ATOM 1571 N N . LEU A 1 210 ? -6.318 -5.730 -2.049 1.00 93.44 210 LEU A N 1
ATOM 1572 C CA . LEU A 1 210 ? -6.695 -6.803 -1.128 1.00 93.44 210 LEU A CA 1
ATOM 1573 C C . LEU A 1 210 ? -7.851 -6.372 -0.217 1.00 93.44 210 LEU A C 1
ATOM 1575 O O . LEU A 1 210 ? -8.708 -7.178 0.128 1.00 93.44 210 LEU A O 1
ATOM 1579 N N . THR A 1 211 ? -7.862 -5.101 0.189 1.00 91.75 211 THR A N 1
ATOM 1580 C CA . THR A 1 211 ? -8.854 -4.534 1.107 1.00 91.75 211 THR A CA 1
ATOM 1581 C C . THR A 1 211 ? -9.060 -3.046 0.833 1.00 91.75 211 THR A C 1
ATOM 1583 O O . THR A 1 211 ? -8.099 -2.287 0.694 1.00 91.75 211 THR A O 1
ATOM 1586 N N . ASP A 1 212 ? -10.316 -2.601 0.825 1.00 88.69 212 ASP A N 1
ATOM 1587 C CA . ASP A 1 212 ? -10.674 -1.183 0.664 1.00 88.69 212 ASP A CA 1
ATOM 1588 C C . ASP A 1 212 ? -10.317 -0.338 1.897 1.00 88.69 212 ASP A C 1
ATOM 1590 O O . ASP A 1 212 ? -10.360 0.891 1.871 1.00 88.69 212 ASP A O 1
ATOM 1594 N N . HIS A 1 213 ? -9.941 -0.988 2.997 1.00 91.25 213 HIS A N 1
ATOM 1595 C CA . HIS A 1 213 ? -9.662 -0.331 4.268 1.00 91.25 213 HIS A CA 1
ATOM 1596 C C . HIS A 1 213 ? -8.193 0.075 4.422 1.00 91.25 213 HIS A C 1
ATOM 1598 O O . HIS A 1 213 ? -7.833 0.697 5.424 1.00 91.25 213 HIS A O 1
ATOM 1604 N N . PHE A 1 214 ? -7.321 -0.255 3.466 1.00 90.19 214 PHE A N 1
ATOM 1605 C CA . PHE A 1 214 ? -5.926 0.174 3.505 1.00 90.19 214 PHE A CA 1
ATOM 1606 C C . PHE A 1 214 ? -5.720 1.477 2.730 1.00 90.19 214 PHE A C 1
ATOM 1608 O O . PHE A 1 214 ? -6.072 1.596 1.557 1.00 90.19 214 PHE A O 1
ATOM 1615 N N . LEU A 1 215 ? -5.066 2.447 3.372 1.00 87.75 215 LEU A N 1
ATOM 1616 C CA . LEU A 1 215 ? -4.709 3.707 2.733 1.00 87.75 215 LEU A CA 1
ATOM 1617 C C . LEU A 1 215 ? -3.512 3.517 1.788 1.00 87.75 215 LEU A C 1
ATOM 1619 O O . LEU A 1 215 ? -2.366 3.463 2.237 1.00 87.75 215 LEU A O 1
ATOM 1623 N N . CYS A 1 216 ? -3.777 3.439 0.486 1.00 89.69 216 CYS A N 1
ATOM 1624 C CA . CYS A 1 216 ? -2.745 3.463 -0.551 1.00 89.69 216 CYS A CA 1
ATOM 1625 C C . CYS A 1 216 ? -2.683 4.823 -1.238 1.00 89.69 216 CYS A C 1
ATOM 1627 O O . CYS A 1 216 ? -3.718 5.442 -1.486 1.00 89.69 216 CYS A O 1
ATOM 1629 N N . PHE A 1 217 ? -1.472 5.235 -1.594 1.00 91.12 217 PHE A N 1
ATOM 1630 C CA . PHE A 1 217 ? -1.263 6.287 -2.577 1.00 91.12 217 PHE A CA 1
ATOM 1631 C C . PHE A 1 217 ? -1.566 5.729 -3.974 1.00 91.12 217 PHE A C 1
ATOM 1633 O O . PHE A 1 217 ? -1.458 4.522 -4.211 1.00 91.12 217 PHE A O 1
ATOM 1640 N N . PHE A 1 218 ? -2.036 6.583 -4.876 1.00 93.69 218 PHE A N 1
ATOM 1641 C CA . PHE A 1 218 ? -2.104 6.246 -6.293 1.00 93.69 218 PHE A CA 1
ATOM 1642 C C . PHE A 1 218 ? -0.756 6.552 -6.965 1.00 93.69 218 PHE A C 1
ATOM 1644 O O . PHE A 1 218 ? 0.022 7.351 -6.434 1.00 93.69 218 PHE A O 1
ATOM 1651 N N . PRO A 1 219 ? -0.461 5.936 -8.128 1.00 96.06 219 PRO A N 1
ATOM 1652 C CA . PRO A 1 219 ? 0.720 6.286 -8.906 1.00 96.06 219 PRO A CA 1
ATOM 1653 C C . PRO A 1 219 ? 0.800 7.802 -9.143 1.00 96.06 219 PRO A C 1
ATOM 1655 O O . PRO A 1 219 ? -0.210 8.391 -9.547 1.00 96.06 219 PRO A O 1
ATOM 1658 N N . PRO A 1 220 ? 1.965 8.438 -8.918 1.00 95.81 220 PRO A N 1
ATOM 1659 C CA . PRO A 1 220 ? 2.131 9.857 -9.201 1.00 95.81 220 PRO A CA 1
ATOM 1660 C C . PRO A 1 220 ? 1.964 10.146 -10.701 1.00 95.81 220 PRO A C 1
ATOM 1662 O O . PRO A 1 220 ? 2.131 9.241 -11.534 1.00 95.81 220 PRO A O 1
ATOM 1665 N N . PRO A 1 221 ? 1.655 11.401 -11.079 1.00 92.06 221 PRO A N 1
ATOM 1666 C CA . PRO A 1 221 ? 1.633 11.810 -12.477 1.00 92.06 221 PRO A CA 1
ATOM 1667 C C . PRO A 1 221 ? 2.920 11.388 -13.200 1.00 92.06 221 PRO A C 1
ATOM 1669 O O . PRO A 1 221 ? 4.022 11.572 -12.698 1.00 92.06 221 PRO A O 1
ATOM 1672 N N . GLY A 1 222 ? 2.782 10.783 -14.381 1.00 91.94 222 GLY A N 1
ATOM 1673 C CA . GLY A 1 222 ? 3.919 10.266 -15.154 1.00 91.94 222 GLY A CA 1
ATOM 1674 C C . GLY A 1 222 ? 4.262 8.794 -14.901 1.00 91.94 222 GLY A C 1
ATOM 1675 O O . GLY A 1 222 ? 4.779 8.150 -15.810 1.00 91.94 222 GLY A O 1
ATOM 1676 N N . ASN A 1 223 ? 3.856 8.193 -13.774 1.00 97.81 223 ASN A N 1
ATOM 1677 C CA . ASN A 1 223 ? 4.021 6.750 -13.527 1.00 97.81 223 ASN A CA 1
ATOM 1678 C C . ASN A 1 223 ? 2.963 5.894 -14.242 1.00 97.81 223 ASN A C 1
ATOM 1680 O O . ASN A 1 223 ? 2.389 4.959 -13.678 1.00 97.81 223 ASN A O 1
ATOM 1684 N N . ARG A 1 224 ? 2.687 6.209 -15.507 1.00 96.56 224 ARG A N 1
ATOM 1685 C CA . ARG A 1 224 ? 1.809 5.425 -16.370 1.00 96.56 224 ARG A CA 1
ATOM 1686 C C . ARG A 1 224 ? 2.565 5.037 -17.627 1.00 96.56 224 ARG A C 1
ATOM 1688 O O . ARG A 1 224 ? 2.820 5.870 -18.491 1.00 96.56 224 ARG A O 1
ATOM 1695 N N . LEU A 1 225 ? 2.904 3.760 -17.714 1.00 97.06 225 LEU A N 1
ATOM 1696 C CA . LEU A 1 225 ? 3.603 3.182 -18.847 1.00 97.06 225 LEU A CA 1
ATOM 1697 C C . LEU A 1 225 ? 2.647 3.022 -20.035 1.00 97.06 225 LEU A C 1
ATOM 1699 O O . LEU A 1 225 ? 1.495 2.615 -19.890 1.00 97.06 225 LEU A O 1
ATOM 1703 N N . ASP A 1 226 ? 3.158 3.307 -21.226 1.00 95.62 226 ASP A N 1
ATOM 1704 C CA . ASP A 1 226 ? 2.471 3.191 -22.514 1.00 95.62 226 ASP A CA 1
ATOM 1705 C C . ASP A 1 226 ? 2.616 1.794 -23.147 1.00 95.62 226 ASP A C 1
ATOM 1707 O O . ASP A 1 226 ? 2.385 1.607 -24.339 1.00 95.62 226 ASP A O 1
ATOM 1711 N N . VAL A 1 227 ? 3.001 0.798 -22.347 1.00 96.06 227 VAL A N 1
ATOM 1712 C CA . VAL A 1 227 ? 3.190 -0.598 -22.760 1.00 96.06 227 VAL A CA 1
ATOM 1713 C C . VAL A 1 227 ? 2.336 -1.528 -21.905 1.00 96.06 227 VAL A C 1
ATOM 1715 O O . VAL A 1 227 ? 1.962 -1.187 -20.784 1.00 96.06 227 VAL A O 1
ATOM 1718 N N . LYS A 1 228 ? 2.025 -2.721 -22.420 1.00 97.31 228 LYS A N 1
ATOM 1719 C CA . LYS A 1 228 ? 1.426 -3.796 -21.618 1.00 97.31 228 LYS A CA 1
ATOM 1720 C C . LYS A 1 228 ? 2.518 -4.511 -20.835 1.00 97.31 228 LYS A C 1
ATOM 1722 O O . LYS A 1 228 ? 3.363 -5.152 -21.451 1.00 97.31 228 LYS A O 1
ATOM 1727 N N . VAL A 1 229 ? 2.489 -4.428 -19.506 1.00 97.75 229 VAL A N 1
ATOM 1728 C CA . VAL A 1 229 ? 3.427 -5.151 -18.637 1.00 97.75 229 VAL A CA 1
ATOM 1729 C C . VAL A 1 229 ? 2.830 -6.501 -18.246 1.00 97.75 229 VAL A C 1
ATOM 1731 O O . VAL A 1 229 ? 2.086 -6.611 -17.269 1.00 97.75 229 VAL A O 1
ATOM 1734 N N . THR A 1 230 ? 3.171 -7.537 -19.010 1.00 97.81 230 THR A N 1
ATOM 1735 C CA . THR A 1 230 ? 2.676 -8.918 -18.858 1.00 97.81 230 THR A CA 1
ATOM 1736 C C . THR A 1 230 ? 3.548 -9.771 -17.926 1.00 97.81 230 THR A C 1
ATOM 1738 O O . THR A 1 230 ? 3.810 -10.937 -18.202 1.00 97.81 230 THR A O 1
ATOM 1741 N N . ALA A 1 231 ? 3.990 -9.187 -16.809 1.00 98.19 231 ALA A N 1
ATOM 1742 C CA . ALA A 1 231 ? 4.757 -9.844 -15.747 1.00 98.19 231 ALA A CA 1
ATOM 1743 C C . ALA A 1 231 ? 4.222 -9.446 -14.364 1.00 98.19 231 ALA A C 1
ATOM 1745 O O . ALA A 1 231 ? 3.612 -8.385 -14.230 1.00 98.19 231 ALA A O 1
ATOM 1746 N N . GLY A 1 232 ? 4.442 -10.288 -13.350 1.00 98.19 232 GLY A N 1
ATOM 1747 C CA . GLY A 1 232 ? 4.041 -10.031 -11.960 1.00 98.19 232 GLY A CA 1
ATOM 1748 C C . GLY A 1 232 ? 2.591 -10.400 -11.626 1.00 98.19 232 GLY A C 1
ATOM 1749 O O . GLY A 1 232 ? 1.904 -11.078 -12.397 1.00 98.19 232 GLY A O 1
ATOM 1750 N N . GLU A 1 233 ? 2.130 -9.964 -10.453 1.00 97.81 233 GLU A N 1
ATOM 1751 C CA . GLU A 1 233 ? 0.777 -10.231 -9.950 1.00 97.81 233 GLU A CA 1
ATOM 1752 C C . GLU A 1 233 ? -0.285 -9.505 -10.798 1.00 97.81 233 GLU A C 1
ATOM 1754 O O . GLU A 1 233 ? -0.058 -8.406 -11.318 1.00 97.81 233 GLU A O 1
ATOM 1759 N N . LYS A 1 234 ? -1.464 -10.123 -10.927 1.00 97.25 234 LYS A N 1
ATOM 1760 C CA . LYS A 1 234 ? -2.608 -9.620 -11.699 1.00 97.25 234 LYS A CA 1
ATOM 1761 C C . LYS A 1 234 ? -3.743 -9.153 -10.800 1.00 97.25 234 LYS A C 1
ATOM 1763 O O . LYS A 1 234 ? -4.155 -7.997 -10.892 1.00 97.25 234 LYS A O 1
ATOM 1768 N N . ARG A 1 235 ? -4.281 -10.065 -9.986 1.00 94.62 235 ARG A N 1
ATOM 1769 C CA . ARG A 1 235 ? -5.482 -9.889 -9.153 1.00 94.62 235 ARG A CA 1
ATOM 1770 C C . ARG A 1 235 ? -5.579 -11.008 -8.113 1.00 94.62 235 ARG A C 1
ATOM 1772 O O . ARG A 1 235 ? -4.963 -12.058 -8.286 1.00 94.62 235 ARG A O 1
ATOM 1779 N N . ILE A 1 236 ? -6.372 -10.790 -7.069 1.00 92.56 236 ILE A N 1
ATOM 1780 C CA . ILE A 1 236 ? -6.762 -11.855 -6.137 1.00 92.56 236 ILE A CA 1
ATOM 1781 C C . ILE A 1 236 ? -7.827 -12.764 -6.763 1.00 92.56 236 ILE A C 1
ATOM 1783 O O . ILE A 1 236 ? -8.619 -12.302 -7.591 1.00 92.56 236 ILE A O 1
ATOM 1787 N N . VAL A 1 237 ? -7.839 -14.032 -6.354 1.00 89.44 237 VAL A N 1
ATOM 1788 C CA . VAL A 1 237 ? -8.839 -15.057 -6.699 1.00 89.44 237 VAL A CA 1
ATOM 1789 C C . VAL A 1 237 ? -9.238 -15.861 -5.473 1.00 89.44 237 VAL A C 1
ATOM 1791 O O . VAL A 1 237 ? -8.484 -15.848 -4.474 1.00 89.44 237 VAL A O 1
#

Organism: NCBI:txid2575442

Nearest PDB structures (foldseek):
  4fj4-assembly2_A  TM=8.648E-01  e=6.331E-10  Halobacterium salinarum NRC-1
  4fj4-assembly1_B  TM=8.717E-01  e=7.821E-10  Halobacterium salinarum NRC-1
  2lok-assembly1_A  TM=8.639E-01  e=1.862E-08  Halobacterium salinarum NRC-1
  4dlh-assembly2_B  TM=8.387E-01  e=2.480E-07  Halobacterium salinarum NRC-1
  2lnu-assembly1_A  TM=7.644E-01  e=3.330E-08  Haloarcula marismortui ATCC 43049

Mean predicted aligned error: 4.18 Å

Solvent-accessible surface area (backbone atoms only — not comparable to full-atom values): 12757 Å² total; per-residue (Å²): 133,53,76,64,55,54,52,51,53,55,49,18,14,40,76,35,60,42,76,37,92,39,86,34,77,49,89,98,45,78,46,41,32,27,62,46,96,81,34,31,37,37,47,38,36,58,92,59,53,34,25,49,80,81,42,73,36,68,43,73,44,76,47,36,64,83,50,72,51,30,28,50,83,78,31,38,39,36,50,43,73,55,97,91,39,44,27,44,32,35,32,26,88,82,27,68,57,42,74,62,53,76,49,71,45,55,46,67,86,51,74,87,42,52,23,60,26,36,50,47,69,65,88,51,78,42,74,44,80,26,53,28,68,85,77,46,75,45,70,44,62,29,38,29,35,37,40,33,57,45,98,95,48,75,46,59,34,58,24,28,78,40,96,76,26,30,33,29,46,32,31,39,66,32,39,76,80,70,25,46,78,46,33,34,34,61,29,59,56,56,46,100,86,20,42,41,61,43,38,38,53,62,18,31,71,43,66,49,73,61,21,86,49,43,86,33,75,51,51,49,92,71,20,58,47,96,48,69,68,78,36,11,50,24,46,75,66

Sequence (237 aa):
MTAREDEVRDLLTLTGTTWIDGETVVPGVPGVWSPTGGGVELKAGLDDGLTIDGEPVTGPVVITPDVTALFHGRVRIQLVIRDGRPAIRTWDPDAPTLRAFTGIESFAHDPAWVRPAVFRPYGETRPETVPTADGRDRDLLLVGEVVIDLPGGSRTLAVTEAPGGLSAQFGDLTNGEETFRFRTLPLPAPGPDGTLEADFNKAHLPPCALTDHFLCFFPPPGNRLDVKVTAGEKRIV

Secondary structure (DSSP, 8-state):
--HHHHHHHHHHTEEEEEE-SSSBPPTTS-SEEEEETTEEEEE--GGG-EEETTEEP-S-EEE-TT---EEETTEEEEEEEETTEEEEEEE-TT-HHHHH---EEEPPP-GGGEEEEEEEEEEEEEEEEEEBTTS-EEEEEEEEEEEEEETTEEEEEEEEEETTEEEEEEB-TTBTTTB-S-EEEEEEPP-TTSEEEEEGGG-B--GGGT-TTS-PBPPPTT-B-SS---SSEEEE-

InterPro domains:
  IPR012467 Protein of unknown function DUF1684 [PF07920] (100-234)
  IPR012467 Protein of unknown function DUF1684 [PTHR41913] (12-235)

Foldseek 3Di:
DDPVVVVLLQLLQWDAKAWAPAFDDGPPQDFTWGDDDQFIKGADAQVSQKDFVNHGDHGIDTDHQPRFRIDRVQKTWGWDADPNTIIIIIGHNPHPLSVPFPDFDWFDFDPLQWWKKFWDFPCAWDWFWFAKLVGDTDTDTFGTWIWTADVPGIAIFTWDDDVQAIKGWAAEPCDPPQADNTWIFDWGHADPRRIGIRRQLQTEDDSCLSPSNDIDTHGGPRRYDHHDSRHHTGHTD

Radius of gyration: 20.58 Å; Cα contacts (8 Å, |Δi|>4): 562; chains: 1; bounding box: 48×36×61 Å